Protein AF-A0A5B6X7N1-F1 (afdb_monomer)

Nearest PDB structures (foldseek):
  2v0r-assembly2_B  TM=8.508E-01  e=3.435E-03  Homo sapiens
  2v0s-assembly1_A  TM=8.506E-01  e=5.138E-03  Homo sapiens
  7n94-assembly2_B  TM=8.499E-01  e=6.466E-03  Homo sapiens
  7n8k-assembly2_B  TM=8.497E-01  e=9.131E-03  Homo sapiens
  2nxj-assembly1_A  TM=3.400E-01  e=3.826E+00  Thermus thermophilus HB8

pLDDT: mean 80.58, std 11.81, range [42.41, 96.44]

Solvent-accessible surface area (backbone atoms only — not comparable to full-atom values): 16931 Å² total; per-residue (Å²): 96,52,60,44,69,70,55,63,68,57,35,51,52,52,51,53,49,51,46,49,61,72,35,46,44,91,79,91,46,87,42,73,77,88,65,58,66,70,56,34,32,30,51,55,92,80,74,21,70,54,43,78,55,58,45,48,47,29,44,18,34,11,27,53,49,46,50,45,37,71,77,37,52,85,38,71,68,27,44,53,47,29,66,73,60,25,69,92,53,49,82,87,76,44,64,80,72,91,89,58,52,67,50,53,55,24,28,56,44,17,43,59,72,46,66,76,39,48,30,40,45,65,42,58,18,74,87,42,43,54,25,78,44,52,55,56,85,95,55,77,93,60,44,49,57,82,76,46,82,90,68,78,85,47,41,38,39,61,54,76,80,45,78,60,80,83,46,60,69,75,56,36,54,54,56,73,66,56,79,69,63,95,60,93,43,75,64,39,85,27,22,64,69,40,96,82,34,55,85,46,54,65,40,45,31,48,50,54,62,74,41,87,68,56,66,63,74,52,49,78,84,83,57,57,71,72,66,54,71,37,62,40,75,58,76,43,55,84,44,70,68,53,47,51,52,49,38,55,51,44,65,76,66,63,64,92,54,43,38,42,32,33,30,34,32,45,30,72,59,43,45,55,51,38,46,74,59,72,30,85,58,70,51,54,46,44,20,66,74,87,40,48,18,39,37,39,48

Sequence (297 aa):
MSCFLLPSSFCGEIERIMARFWWQKADRKKGIHWCQWQQMCQPKEVGGMGFRSLAKFNVALLAKQGWRILTNPNSLVAQTLKAKYFPNESFLNSRLGNNCSYTWKSIWAAKEVLSDDMCWKVGNGSAISALDDSWIPDFKNARLSSYVNNLCDFKVAELIDESISTFPTDVAVKILHILLAKEAHDDILAWSAGPSGEFTVRSAYKLLHDSETDPSAYALQTNYRNFYKKFWNVRGLGRSLTVKRLKNKLRAINPRILFLLETKLSSKKIELVRLKCGFENGIDIGGIGSRGGLSLG

Structure (mmCIF, N/CA/C/O backbone):
data_AF-A0A5B6X7N1-F1
#
_entry.id   AF-A0A5B6X7N1-F1
#
loop_
_atom_site.group_PDB
_atom_site.id
_atom_site.type_symbol
_atom_site.label_atom_id
_atom_site.label_alt_id
_atom_site.label_comp_id
_atom_site.label_asym_id
_atom_site.label_entity_id
_atom_site.label_seq_id
_atom_site.pdbx_PDB_ins_code
_atom_site.Cartn_x
_atom_site.Cartn_y
_atom_site.Cartn_z
_atom_site.occupancy
_atom_site.B_iso_or_equiv
_atom_site.auth_seq_id
_atom_site.auth_comp_id
_atom_site.auth_asym_id
_atom_site.auth_atom_id
_atom_site.pdbx_PDB_model_num
ATOM 1 N N . MET A 1 1 ? -2.620 -5.440 11.205 1.00 63.06 1 MET A N 1
ATOM 2 C CA . MET A 1 1 ? -2.222 -4.086 10.765 1.00 63.06 1 MET A CA 1
ATOM 3 C C . MET A 1 1 ? -1.521 -4.090 9.413 1.00 63.06 1 MET A C 1
ATOM 5 O O . MET A 1 1 ? -1.779 -3.188 8.643 1.00 63.06 1 MET A O 1
ATOM 9 N N . SER A 1 2 ? -0.636 -5.042 9.098 1.00 81.12 2 SER A N 1
ATOM 10 C CA . SER A 1 2 ? 0.152 -4.981 7.853 1.00 81.12 2 SER A CA 1
ATOM 11 C C . SER A 1 2 ? -0.466 -5.671 6.636 1.00 81.12 2 SER A C 1
ATOM 13 O O . SER A 1 2 ? -0.114 -5.314 5.524 1.00 81.12 2 SER A O 1
ATOM 15 N N . CYS A 1 3 ? -1.362 -6.644 6.827 1.00 83.75 3 CYS A N 1
ATOM 16 C CA . CYS A 1 3 ? -1.912 -7.456 5.726 1.00 83.75 3 CYS A CA 1
ATOM 17 C C . CYS A 1 3 ? -3.424 -7.271 5.525 1.00 83.75 3 CYS A C 1
ATOM 19 O O . CYS A 1 3 ? -4.008 -7.855 4.618 1.00 83.75 3 CYS A O 1
ATOM 21 N N . PHE A 1 4 ? -4.059 -6.493 6.404 1.00 89.25 4 PHE A N 1
ATOM 22 C CA . PHE A 1 4 ? -5.502 -6.296 6.444 1.00 89.25 4 PHE A CA 1
ATOM 23 C C . PHE A 1 4 ? -5.824 -4.816 6.547 1.00 89.25 4 PHE A C 1
ATOM 25 O O . PHE A 1 4 ? -5.288 -4.145 7.432 1.00 89.25 4 PHE A O 1
ATOM 32 N N . LEU A 1 5 ? -6.715 -4.346 5.680 1.00 89.25 5 LEU A N 1
ATOM 33 C CA . LEU A 1 5 ? -7.290 -3.015 5.748 1.00 89.25 5 LEU A CA 1
ATOM 34 C C . LEU A 1 5 ? -8.247 -2.983 6.933 1.00 89.25 5 LEU A C 1
ATOM 36 O O . LEU A 1 5 ? -9.122 -3.842 7.067 1.00 89.25 5 LEU A O 1
ATOM 40 N N . LEU A 1 6 ? -8.025 -2.042 7.838 1.00 87.00 6 LEU A N 1
ATOM 41 C CA . LEU A 1 6 ? -8.858 -1.836 9.005 1.00 87.00 6 LEU A CA 1
ATOM 42 C C . LEU A 1 6 ? -9.979 -0.854 8.663 1.00 87.00 6 LEU A C 1
ATOM 44 O O . LEU A 1 6 ? -9.745 0.117 7.946 1.00 87.00 6 LEU A O 1
ATOM 48 N N . PRO A 1 7 ? -11.194 -1.045 9.199 1.00 85.88 7 PRO A N 1
ATOM 49 C CA . PRO A 1 7 ? -12.253 -0.065 9.041 1.00 85.88 7 PRO A CA 1
ATOM 50 C C . PRO A 1 7 ? -11.846 1.245 9.685 1.00 85.88 7 PRO A C 1
ATOM 52 O O . PRO A 1 7 ? -11.382 1.259 10.830 1.00 85.88 7 PRO A O 1
ATOM 55 N N . SER A 1 8 ? -12.159 2.345 9.011 1.00 83.62 8 SER A N 1
ATOM 56 C CA . SER A 1 8 ? -12.004 3.692 9.558 1.00 83.62 8 SER A CA 1
ATOM 57 C C . SER A 1 8 ? -12.698 3.846 10.915 1.00 83.62 8 SER A C 1
ATOM 59 O O . SER A 1 8 ? -12.133 4.436 11.833 1.00 83.62 8 SER A O 1
ATOM 61 N N . SER A 1 9 ? -13.874 3.233 11.103 1.00 82.31 9 SER A N 1
ATOM 62 C CA . SER A 1 9 ? -14.587 3.249 12.385 1.00 82.31 9 SER A CA 1
ATOM 63 C C . SER A 1 9 ? -13.798 2.578 13.511 1.00 82.31 9 SER A C 1
ATOM 65 O O . SER A 1 9 ? -13.760 3.093 14.624 1.00 82.31 9 SER A O 1
ATOM 67 N N . PHE A 1 10 ? -13.141 1.450 13.227 1.00 84.38 10 PHE A N 1
ATOM 68 C CA . PHE A 1 10 ? -12.330 0.728 14.204 1.00 84.38 10 PHE A CA 1
ATOM 69 C C . PHE A 1 10 ? -11.045 1.495 14.533 1.00 84.38 10 PHE A C 1
ATOM 71 O O . PHE A 1 10 ? -10.704 1.646 15.705 1.00 84.38 10 PHE A O 1
ATOM 78 N N . CYS A 1 11 ? -10.375 2.052 13.519 1.00 87.12 11 CYS A N 1
ATOM 79 C CA . CYS A 1 11 ? -9.254 2.969 13.724 1.00 87.12 11 CYS A CA 1
ATOM 80 C C . CYS A 1 11 ? -9.669 4.147 14.615 1.00 87.12 11 CYS A C 1
ATOM 82 O O . CYS A 1 11 ? -9.011 4.404 15.618 1.00 87.12 11 CYS A O 1
ATOM 84 N N . GLY A 1 12 ? -10.809 4.781 14.331 1.00 86.31 12 GLY A N 1
ATOM 85 C CA . GLY A 1 12 ? -11.345 5.881 15.132 1.00 86.31 12 GLY A CA 1
ATOM 86 C C . GLY A 1 12 ? -11.711 5.479 16.566 1.00 86.31 12 GLY A C 1
ATOM 87 O O . GLY A 1 12 ? -11.539 6.264 17.497 1.00 86.31 12 GLY A O 1
ATOM 88 N N . GLU A 1 13 ? -12.186 4.252 16.794 1.00 86.50 13 GLU A N 1
ATOM 89 C CA . GLU A 1 13 ? -12.411 3.732 18.147 1.00 86.50 13 GLU A CA 1
ATOM 90 C C . GLU A 1 13 ? -11.108 3.591 18.939 1.00 86.50 13 GLU A C 1
ATOM 92 O O . GLU A 1 13 ? -11.060 4.015 20.099 1.00 86.50 13 GLU A O 1
ATOM 97 N N . ILE A 1 14 ? -10.053 3.050 18.320 1.00 87.00 14 ILE A N 1
ATOM 98 C CA . ILE A 1 14 ? -8.733 2.940 18.953 1.00 87.00 14 ILE A CA 1
ATOM 99 C C . ILE A 1 14 ? -8.147 4.333 19.197 1.00 87.00 14 ILE A C 1
ATOM 101 O O . ILE A 1 14 ? -7.716 4.618 20.313 1.00 87.00 14 ILE A O 1
ATOM 105 N N . GLU A 1 15 ? -8.192 5.228 18.212 1.00 89.62 15 GLU A N 1
ATOM 106 C CA . GLU A 1 15 ? -7.724 6.612 18.350 1.00 89.62 15 GLU A CA 1
ATOM 107 C C . GLU A 1 15 ? -8.459 7.343 19.484 1.00 89.62 15 GLU A C 1
ATOM 109 O O . GLU A 1 15 ? -7.840 8.053 20.270 1.00 89.62 15 GLU A O 1
ATOM 114 N N . ARG A 1 16 ? -9.764 7.101 19.679 1.00 86.44 16 ARG A N 1
ATOM 115 C CA . ARG A 1 16 ? -10.512 7.627 20.838 1.00 86.44 16 ARG A CA 1
ATOM 116 C C . ARG A 1 16 ? -10.054 7.041 22.170 1.00 86.44 16 ARG A C 1
ATOM 118 O O . ARG A 1 16 ? -10.207 7.700 23.198 1.00 86.44 16 ARG A O 1
ATOM 125 N N . ILE A 1 17 ? -9.598 5.789 22.213 1.00 87.38 17 ILE A N 1
ATOM 126 C CA . ILE A 1 17 ? -9.004 5.202 23.426 1.00 87.38 17 ILE A CA 1
ATOM 127 C C . ILE A 1 17 ? -7.651 5.864 23.696 1.00 87.38 17 ILE A C 1
ATOM 129 O O . ILE A 1 17 ? -7.420 6.298 24.822 1.00 87.38 17 ILE A O 1
ATOM 133 N N . MET A 1 18 ? -6.816 6.019 22.667 1.00 86.12 18 MET A N 1
ATOM 134 C CA . MET A 1 18 ? -5.520 6.697 22.759 1.00 86.12 18 MET A CA 1
ATOM 135 C C . MET A 1 18 ? -5.676 8.150 23.221 1.00 86.12 18 MET A C 1
ATOM 137 O O . MET A 1 18 ? -5.019 8.561 24.170 1.00 86.12 18 MET A O 1
ATOM 141 N N . ALA A 1 19 ? -6.618 8.895 22.638 1.00 86.31 19 ALA A N 1
ATOM 142 C CA . ALA A 1 19 ? -6.925 10.264 23.037 1.00 86.31 19 ALA A CA 1
ATOM 143 C C . ALA A 1 19 ? -7.399 10.341 24.492 1.00 86.31 19 ALA A C 1
ATOM 145 O O . ALA A 1 19 ? -6.970 11.214 25.238 1.00 86.31 19 ALA A O 1
ATOM 146 N N . ARG A 1 20 ? -8.277 9.423 24.920 1.00 85.12 20 ARG A N 1
ATOM 147 C CA . ARG A 1 20 ? -8.741 9.378 26.314 1.00 85.12 20 ARG A CA 1
ATOM 148 C C . ARG A 1 20 ? -7.607 9.086 27.281 1.00 85.12 20 ARG A C 1
ATOM 150 O O . ARG A 1 20 ? -7.575 9.714 28.327 1.00 85.12 20 ARG A O 1
ATOM 157 N N . PHE A 1 21 ? -6.723 8.150 26.939 1.00 84.81 21 PHE A N 1
ATOM 158 C CA . PHE A 1 21 ? -5.543 7.832 27.737 1.00 84.81 21 PHE A CA 1
ATOM 159 C C . PHE A 1 21 ? -4.611 9.041 27.842 1.00 84.81 21 PHE A C 1
ATOM 161 O O . PHE A 1 21 ? -4.228 9.416 28.944 1.00 84.81 21 PHE A O 1
ATOM 168 N N . TRP A 1 22 ? -4.321 9.690 26.711 1.00 84.06 22 TRP A N 1
ATOM 169 C CA . TRP A 1 22 ? -3.450 10.862 26.647 1.00 84.06 22 TRP A CA 1
ATOM 170 C C . TRP A 1 22 ? -3.958 12.023 27.506 1.00 84.06 22 TRP A C 1
ATOM 172 O O . TRP A 1 22 ? -3.194 12.644 28.236 1.00 84.06 22 TRP A O 1
ATOM 182 N N . TRP A 1 23 ? -5.263 12.291 27.452 1.00 82.19 23 TRP A N 1
ATOM 183 C CA . TRP A 1 23 ? -5.878 13.384 28.199 1.00 82.19 23 TRP A CA 1
ATOM 184 C C . TRP A 1 23 ? -6.367 12.979 29.591 1.00 82.19 23 TRP A C 1
ATOM 186 O O . TRP A 1 23 ? -7.016 13.779 30.256 1.00 82.19 23 TRP A O 1
ATOM 196 N N . GLN A 1 24 ? -6.107 11.758 30.063 1.00 82.19 24 GLN A N 1
ATOM 197 C CA . GLN A 1 24 ? -6.613 11.300 31.355 1.00 82.19 24 GLN A CA 1
ATOM 198 C C . GLN A 1 24 ? -5.902 12.015 32.518 1.00 82.19 24 GLN A C 1
ATOM 200 O O . GLN A 1 24 ? -4.679 12.078 32.559 1.00 82.19 24 GLN A O 1
ATOM 205 N N . LYS A 1 25 ? -6.654 12.500 33.518 1.00 74.56 25 LYS A N 1
ATOM 206 C CA . LYS A 1 25 ? -6.065 12.956 34.791 1.00 74.56 25 LYS A CA 1
ATOM 207 C C . LYS A 1 25 ? -5.817 11.769 35.727 1.00 74.56 25 LYS A C 1
ATOM 209 O O . LYS A 1 25 ? -6.555 10.777 35.685 1.00 74.56 25 LYS A O 1
ATOM 214 N N . ALA A 1 26 ? -4.820 11.885 36.608 1.00 63.34 26 ALA A N 1
ATOM 215 C CA . ALA A 1 26 ? -4.707 10.992 37.756 1.00 63.34 26 ALA A CA 1
ATOM 216 C C . ALA A 1 26 ? -6.033 11.042 38.542 1.00 63.34 26 ALA A C 1
ATOM 218 O O . ALA A 1 26 ? -6.585 12.122 38.747 1.00 63.34 26 ALA A O 1
ATOM 219 N N . ASP A 1 27 ? -6.554 9.870 38.913 1.00 61.69 27 ASP A N 1
ATOM 220 C CA . ASP A 1 27 ? -7.766 9.680 39.728 1.00 61.69 27 ASP A CA 1
ATOM 221 C C . ASP A 1 27 ? -9.151 9.689 39.033 1.00 61.69 27 ASP A C 1
ATOM 223 O O . ASP A 1 27 ? -10.058 10.426 39.407 1.00 61.69 27 ASP A O 1
ATOM 227 N N . ARG A 1 28 ? -9.352 8.826 38.020 1.00 59.94 28 ARG A N 1
ATOM 228 C CA . ARG A 1 28 ? -10.663 8.474 37.395 1.00 59.94 28 ARG A CA 1
ATOM 229 C C . ARG A 1 28 ? -11.532 9.640 36.877 1.00 59.94 28 ARG A C 1
ATOM 231 O O . ARG A 1 28 ? -12.618 9.392 36.350 1.00 59.94 28 ARG A O 1
ATOM 238 N N . LYS A 1 29 ? -11.069 10.884 36.958 1.00 69.75 29 LYS A N 1
ATOM 239 C CA . LYS A 1 29 ? -11.739 12.071 36.428 1.00 69.75 29 LYS A CA 1
ATOM 240 C C . LYS A 1 29 ? -11.560 12.121 34.912 1.00 69.75 29 LYS A C 1
ATOM 242 O O . LYS A 1 29 ? -10.482 11.834 34.389 1.00 69.75 29 LYS A O 1
ATOM 247 N N . LYS A 1 30 ? -12.627 12.495 34.196 1.00 68.75 30 LYS A N 1
ATOM 248 C CA . LYS A 1 30 ? -12.531 12.829 32.768 1.00 68.75 30 LYS A CA 1
ATOM 249 C C . LYS A 1 30 ? -11.590 14.024 32.642 1.00 68.75 30 LYS A C 1
ATOM 251 O O . LYS A 1 30 ? -11.852 15.065 33.239 1.00 68.75 30 LYS A O 1
ATOM 256 N N . GLY A 1 31 ? -10.490 13.863 31.917 1.00 74.50 31 GLY A N 1
ATOM 257 C CA . GLY A 1 31 ? -9.655 15.005 31.584 1.00 74.50 31 GLY A CA 1
ATOM 258 C C . GLY A 1 31 ? -10.200 15.764 30.380 1.00 74.50 31 GLY A C 1
ATOM 259 O O . GLY A 1 31 ? -11.045 15.265 29.632 1.00 74.50 31 GLY A O 1
ATOM 260 N N . ILE A 1 32 ? -9.761 17.012 30.260 1.00 79.56 32 ILE A N 1
ATOM 261 C CA . ILE A 1 32 ? -10.200 17.928 29.212 1.00 79.56 32 ILE A CA 1
ATOM 262 C C . ILE A 1 32 ? -9.413 17.595 27.946 1.00 79.56 32 ILE A C 1
ATOM 264 O O . ILE A 1 32 ? -8.185 17.538 27.970 1.00 79.56 32 ILE A O 1
ATOM 268 N N . HIS A 1 33 ? -10.128 17.376 26.845 1.00 78.50 33 HIS A N 1
ATOM 269 C CA . HIS A 1 33 ? -9.524 17.255 25.525 1.00 78.50 33 HIS A CA 1
ATOM 270 C C . HIS A 1 33 ? -9.218 18.661 25.003 1.00 78.50 33 HIS A C 1
ATOM 272 O O . HIS A 1 33 ? -10.093 19.312 24.442 1.00 78.50 33 HIS A O 1
ATOM 278 N N . TRP A 1 34 ? -7.987 19.129 25.207 1.00 75.56 34 TRP A N 1
ATOM 279 C CA . TRP A 1 34 ? -7.556 20.464 24.772 1.00 75.56 34 TRP A CA 1
ATOM 280 C C . TRP A 1 34 ? -7.396 20.586 23.258 1.00 75.56 34 TRP A C 1
ATOM 282 O O . TRP A 1 34 ? -7.452 21.682 22.714 1.00 75.56 34 TRP A O 1
ATOM 292 N N . CYS A 1 35 ? -7.189 19.460 22.577 1.00 78.69 35 CYS A N 1
ATOM 293 C CA . CYS A 1 35 ? -6.954 19.422 21.145 1.00 78.69 35 CYS A CA 1
ATOM 294 C C . CYS A 1 35 ? -7.578 18.164 20.531 1.00 78.69 35 CYS A C 1
ATOM 296 O O . CYS A 1 35 ? -7.661 17.105 21.169 1.00 78.69 35 CYS A O 1
ATOM 298 N N . GLN A 1 36 ? -8.034 18.280 19.283 1.00 81.19 36 GLN A N 1
ATOM 299 C CA . GLN A 1 36 ? -8.551 17.145 18.527 1.00 81.19 36 GLN A CA 1
ATOM 300 C C . GLN A 1 36 ? -7.419 16.165 18.195 1.00 81.19 36 GLN A C 1
ATOM 302 O O . GLN A 1 36 ? -6.297 16.566 17.898 1.00 81.19 36 GLN A O 1
ATOM 307 N N . TRP A 1 37 ? -7.717 14.862 18.181 1.00 84.56 37 TRP A N 1
ATOM 308 C CA . TRP A 1 37 ? -6.703 13.839 17.887 1.00 84.56 37 TRP A CA 1
ATOM 309 C C . TRP A 1 37 ? -6.056 14.024 16.506 1.00 84.56 37 TRP A C 1
ATOM 311 O O . TRP A 1 37 ? -4.850 13.846 16.370 1.00 84.56 37 TRP A O 1
ATOM 321 N N . GLN A 1 38 ? -6.833 14.452 15.504 1.00 84.56 38 GLN A N 1
ATOM 322 C CA . GLN A 1 38 ? -6.319 14.713 14.153 1.00 84.56 38 GLN A CA 1
ATOM 323 C C . GLN A 1 38 ? -5.306 15.863 14.121 1.00 84.56 38 GLN A C 1
ATOM 325 O O . GLN A 1 38 ? -4.308 15.772 13.417 1.00 84.56 38 GLN A O 1
ATOM 330 N N . GLN A 1 39 ? -5.506 16.898 14.940 1.00 81.38 39 GLN A N 1
ATOM 331 C CA . GLN A 1 39 ? -4.554 18.001 15.085 1.00 81.38 39 GLN A CA 1
ATOM 332 C C . GLN A 1 39 ? -3.257 17.532 15.759 1.00 81.38 39 GLN A C 1
ATOM 334 O O . GLN A 1 39 ? -2.163 17.922 15.373 1.00 81.38 39 GLN A O 1
ATOM 339 N N . MET A 1 40 ? -3.345 16.600 16.710 1.00 82.88 40 MET A N 1
ATOM 340 C CA . MET A 1 40 ? -2.150 15.991 17.305 1.00 82.88 40 MET A CA 1
ATOM 341 C C . MET A 1 40 ? -1.403 15.058 16.350 1.00 82.88 40 MET A C 1
ATOM 343 O O . MET A 1 40 ? -0.191 14.881 16.495 1.00 82.88 40 MET A O 1
ATOM 347 N N . CYS A 1 41 ? -2.112 14.483 15.376 1.00 85.00 41 CYS A N 1
ATOM 348 C CA . CYS A 1 41 ? -1.517 13.675 14.317 1.00 85.00 41 CYS A CA 1
ATOM 349 C C . CYS A 1 41 ? -0.811 14.502 13.236 1.00 85.00 41 CYS A C 1
ATOM 351 O O . CYS A 1 41 ? -0.165 13.925 12.362 1.00 85.00 41 CYS A O 1
ATOM 353 N N . GLN A 1 42 ? -0.918 15.832 13.284 1.00 81.06 42 GLN A N 1
ATOM 354 C CA . GLN A 1 42 ? -0.157 16.690 12.391 1.00 81.06 42 GLN A CA 1
ATOM 355 C C . GLN A 1 42 ? 1.353 16.581 12.682 1.00 81.06 42 GLN A C 1
ATOM 357 O O . GLN A 1 42 ? 1.751 16.311 13.829 1.00 81.06 42 GLN A O 1
ATOM 362 N N . PRO A 1 43 ? 2.206 16.780 11.662 1.00 76.88 43 PRO A N 1
ATOM 363 C CA . PRO A 1 43 ? 3.645 16.895 11.841 1.00 76.88 43 PRO A CA 1
ATOM 364 C C . PRO A 1 43 ? 4.002 17.988 12.856 1.00 76.88 43 PRO A C 1
ATOM 366 O O . PRO A 1 43 ? 3.268 18.963 13.038 1.00 76.88 43 PRO A O 1
ATOM 369 N N . LYS A 1 44 ? 5.142 17.831 13.532 1.00 76.62 44 LYS A N 1
ATOM 370 C CA . LYS A 1 44 ? 5.594 18.808 14.538 1.00 76.62 44 LYS A CA 1
ATOM 371 C C . LYS A 1 44 ? 5.928 20.157 13.902 1.00 76.62 44 LYS A C 1
ATOM 373 O O . LYS A 1 44 ? 5.750 21.195 14.524 1.00 76.62 44 LYS A O 1
ATOM 378 N N . GLU A 1 45 ? 6.358 20.119 12.648 1.00 74.56 45 GLU A N 1
ATOM 379 C CA . GLU A 1 45 ? 6.739 21.252 11.811 1.00 74.56 45 GLU A CA 1
ATOM 380 C C . GLU A 1 45 ? 5.564 22.206 11.545 1.00 74.56 45 GLU A C 1
ATOM 382 O O . GLU A 1 45 ? 5.776 23.393 11.329 1.00 74.56 45 GLU A O 1
ATOM 387 N N . VAL A 1 46 ? 4.327 21.702 11.611 1.00 75.12 46 VAL A N 1
ATOM 388 C CA . VAL A 1 46 ? 3.087 22.482 11.445 1.00 75.12 46 VAL A CA 1
ATOM 389 C C . VAL A 1 46 ? 2.307 22.616 12.762 1.00 75.12 46 VAL A C 1
ATOM 391 O O . VAL A 1 46 ? 1.109 22.887 12.760 1.00 75.12 46 VAL A O 1
ATOM 394 N N . GLY A 1 47 ? 2.973 22.409 13.904 1.00 66.25 47 GLY A N 1
ATOM 395 C CA . GLY A 1 47 ? 2.392 22.610 15.238 1.00 66.25 47 GLY A CA 1
ATOM 396 C C . GLY A 1 47 ? 1.633 21.412 15.824 1.00 66.25 47 GLY A C 1
ATOM 397 O O . GLY A 1 47 ? 0.985 21.549 16.862 1.00 66.25 47 GLY A O 1
ATOM 398 N N . GLY A 1 48 ? 1.713 20.232 15.201 1.00 78.94 48 GLY A N 1
ATOM 399 C CA . GLY A 1 48 ? 1.191 18.985 15.764 1.00 78.94 48 GLY A CA 1
ATOM 400 C C . GLY A 1 48 ? 2.146 18.305 16.753 1.00 78.94 48 GLY A C 1
ATOM 401 O O . GLY A 1 48 ? 3.207 18.822 17.100 1.00 78.94 48 GLY A O 1
ATOM 402 N N . MET A 1 49 ? 1.792 17.098 17.211 1.00 74.75 49 MET A N 1
ATOM 403 C CA . MET A 1 49 ? 2.642 16.301 18.117 1.00 74.75 49 MET A CA 1
ATOM 404 C C . MET A 1 49 ? 3.357 15.139 17.415 1.00 74.75 49 MET A C 1
ATOM 406 O O . MET A 1 49 ? 4.145 14.427 18.045 1.00 74.75 49 MET A O 1
ATOM 410 N N . GLY A 1 50 ? 3.111 14.935 16.117 1.00 77.94 50 GLY A N 1
ATOM 411 C CA . GLY A 1 50 ? 3.661 13.814 15.355 1.00 77.94 50 GLY A CA 1
ATOM 412 C C . GLY A 1 50 ? 3.029 12.463 15.699 1.00 77.94 50 GLY A C 1
ATOM 413 O O . GLY A 1 50 ? 3.647 11.417 15.477 1.00 77.94 50 GLY A O 1
ATOM 414 N N . PHE A 1 51 ? 1.814 12.457 16.260 1.00 87.06 51 PHE A N 1
ATOM 415 C CA . PHE A 1 51 ? 1.038 11.223 16.389 1.00 87.06 51 PHE A CA 1
ATOM 416 C C . PHE A 1 51 ? 0.619 10.711 15.011 1.00 87.06 51 PHE A C 1
ATOM 418 O O . PHE A 1 51 ? 0.687 11.424 14.014 1.00 87.06 51 PHE A O 1
ATOM 425 N N . ARG A 1 52 ? 0.227 9.439 14.930 1.00 87.81 52 ARG A N 1
ATOM 426 C CA . ARG A 1 52 ? -0.159 8.833 13.654 1.00 87.81 52 ARG A CA 1
ATOM 427 C C . ARG A 1 52 ? -1.643 8.529 13.630 1.00 87.81 52 ARG A C 1
ATOM 429 O O . ARG A 1 52 ? -2.155 7.899 14.555 1.00 87.81 52 ARG A O 1
ATOM 436 N N . SER A 1 53 ? -2.295 8.892 12.530 1.00 90.69 53 SER A N 1
ATOM 437 C CA . SER A 1 53 ? -3.593 8.329 12.181 1.00 90.69 53 SER A CA 1
ATOM 438 C C . SER A 1 53 ? -3.412 6.838 11.910 1.00 90.69 53 SER A C 1
ATOM 440 O O . SER A 1 53 ? -2.612 6.436 11.060 1.00 90.69 53 SER A O 1
ATOM 442 N N . LEU A 1 54 ? -4.158 6.000 12.625 1.00 91.06 54 LEU A N 1
ATOM 443 C CA . LEU A 1 54 ? -4.094 4.549 12.472 1.00 91.06 54 LEU A CA 1
ATOM 444 C C . LEU A 1 54 ? -4.603 4.107 11.106 1.00 91.06 54 LEU A C 1
ATOM 446 O O . LEU A 1 54 ? -4.093 3.127 10.570 1.00 91.06 54 LEU A O 1
ATOM 450 N N . ALA A 1 55 ? -5.575 4.826 10.544 1.00 90.19 55 ALA A N 1
ATOM 451 C CA . ALA A 1 55 ? -6.099 4.542 9.215 1.00 90.19 55 ALA A CA 1
ATOM 452 C C . ALA A 1 55 ? -5.028 4.796 8.141 1.00 90.19 55 ALA A C 1
ATOM 454 O O . ALA A 1 55 ? -4.667 3.873 7.412 1.00 90.19 55 ALA A O 1
ATOM 455 N N . LYS A 1 56 ? -4.425 5.996 8.120 1.00 90.75 56 LYS A N 1
ATOM 456 C CA . LYS A 1 56 ? -3.329 6.325 7.185 1.00 90.75 56 LYS A CA 1
ATOM 457 C C . LYS A 1 56 ? -2.120 5.403 7.384 1.00 90.75 56 LYS A C 1
ATOM 459 O O . LYS A 1 56 ? -1.534 4.908 6.426 1.00 90.75 56 LYS A O 1
ATOM 464 N N . PHE A 1 57 ? -1.777 5.088 8.634 1.00 92.62 57 PHE A N 1
ATOM 465 C CA . PHE A 1 57 ? -0.676 4.174 8.938 1.00 92.62 57 PHE A CA 1
ATOM 466 C C . PHE A 1 57 ? -0.942 2.738 8.469 1.00 92.62 57 PHE A C 1
ATOM 468 O O . PHE A 1 57 ? -0.031 2.070 7.982 1.00 92.62 57 PHE A O 1
ATOM 475 N N . ASN A 1 58 ? -2.183 2.260 8.574 1.00 93.81 58 ASN A N 1
ATOM 476 C CA . ASN A 1 58 ? -2.578 0.953 8.064 1.00 93.81 58 ASN A CA 1
ATOM 477 C C . ASN A 1 58 ? -2.456 0.874 6.536 1.00 93.81 58 ASN A C 1
ATOM 479 O O . ASN A 1 58 ? -1.882 -0.096 6.043 1.00 93.81 58 ASN A O 1
ATOM 483 N N . VAL A 1 59 ? -2.906 1.899 5.808 1.00 92.88 59 VAL A N 1
ATOM 484 C CA . VAL A 1 59 ? -2.747 1.972 4.347 1.00 92.88 59 VAL A CA 1
ATOM 485 C C . VAL A 1 59 ? -1.264 2.008 3.957 1.00 92.88 59 VAL A C 1
ATOM 487 O O . VAL A 1 59 ? -0.841 1.214 3.123 1.00 92.88 59 VAL A O 1
ATOM 490 N N . ALA A 1 60 ? -0.432 2.810 4.631 1.00 93.19 60 ALA A N 1
ATOM 491 C CA . ALA A 1 60 ? 1.015 2.842 4.375 1.00 93.19 60 ALA A CA 1
ATOM 492 C C . ALA A 1 60 ? 1.699 1.472 4.591 1.00 93.19 60 ALA A C 1
ATOM 494 O O . ALA A 1 60 ? 2.623 1.093 3.866 1.00 93.19 60 ALA A O 1
ATOM 495 N N . LEU A 1 61 ? 1.249 0.693 5.582 1.00 95.00 61 LEU A N 1
ATOM 496 C CA . LEU A 1 61 ? 1.748 -0.668 5.809 1.00 95.00 61 LEU A CA 1
ATOM 497 C C . LEU A 1 61 ? 1.309 -1.658 4.720 1.00 95.00 61 LEU A C 1
ATOM 499 O O . LEU A 1 61 ? 2.062 -2.588 4.421 1.00 95.00 61 LEU A O 1
ATOM 503 N N . LEU A 1 62 ? 0.115 -1.471 4.153 1.00 94.94 62 LEU A N 1
ATOM 504 C CA . LEU A 1 62 ? -0.405 -2.271 3.042 1.00 94.94 62 LEU A CA 1
ATOM 505 C C . LEU A 1 62 ? 0.318 -1.940 1.737 1.00 94.94 62 LEU A C 1
ATOM 507 O O . LEU A 1 62 ? 0.729 -2.862 1.035 1.00 94.94 62 LEU A O 1
ATOM 511 N N . ALA A 1 63 ? 0.585 -0.656 1.481 1.00 93.88 63 ALA A N 1
ATOM 512 C CA . ALA A 1 63 ? 1.430 -0.211 0.376 1.00 93.88 63 ALA A CA 1
ATOM 513 C C . ALA A 1 63 ? 2.817 -0.869 0.454 1.00 93.88 63 ALA A C 1
ATOM 515 O O . ALA A 1 63 ? 3.306 -1.394 -0.540 1.00 93.88 63 ALA A O 1
ATOM 516 N N . LYS A 1 64 ? 3.401 -1.014 1.656 1.00 94.69 64 LYS A N 1
ATOM 517 C CA . LYS A 1 64 ? 4.649 -1.786 1.829 1.00 94.69 64 LYS A CA 1
ATOM 518 C C . LYS A 1 64 ? 4.535 -3.237 1.350 1.00 94.69 64 LYS A C 1
ATOM 520 O O . LYS A 1 64 ? 5.516 -3.795 0.861 1.00 94.69 64 LYS A O 1
ATOM 525 N N . GLN A 1 65 ? 3.382 -3.884 1.532 1.00 95.25 65 GLN A N 1
ATOM 526 C CA . GLN A 1 65 ? 3.188 -5.246 1.027 1.00 95.25 65 GLN A CA 1
ATOM 527 C C . GLN A 1 65 ? 3.077 -5.258 -0.498 1.00 95.25 65 GLN A C 1
ATOM 529 O O . GLN A 1 65 ? 3.707 -6.104 -1.124 1.00 95.25 65 GLN A O 1
ATOM 534 N N . GLY A 1 66 ? 2.352 -4.305 -1.093 1.00 94.44 66 GLY A N 1
ATOM 535 C CA . GLY A 1 66 ? 2.304 -4.133 -2.549 1.00 94.44 66 GLY A CA 1
ATOM 536 C C . GLY A 1 66 ? 3.692 -3.882 -3.148 1.00 94.44 66 GLY A C 1
ATOM 537 O O . GLY A 1 66 ? 4.091 -4.565 -4.086 1.00 94.44 66 GLY A O 1
ATOM 538 N N . TRP A 1 67 ? 4.493 -3.019 -2.517 1.00 93.88 67 TRP A N 1
ATOM 539 C CA . TRP A 1 67 ? 5.886 -2.780 -2.895 1.00 93.88 67 TRP A CA 1
ATOM 540 C C . TRP A 1 67 ? 6.729 -4.058 -2.878 1.00 93.88 67 TRP A C 1
ATOM 542 O O . TRP A 1 67 ? 7.503 -4.314 -3.796 1.00 93.88 67 TRP A O 1
ATOM 552 N N . ARG A 1 68 ? 6.571 -4.907 -1.853 1.00 94.06 68 ARG A N 1
ATOM 553 C CA . ARG A 1 68 ? 7.272 -6.200 -1.777 1.00 94.06 68 ARG A CA 1
ATOM 554 C C . ARG A 1 68 ? 6.860 -7.166 -2.883 1.00 94.06 68 ARG A C 1
ATOM 556 O O . ARG A 1 68 ? 7.716 -7.905 -3.353 1.00 94.06 68 ARG A O 1
ATOM 563 N N . ILE A 1 69 ? 5.588 -7.164 -3.287 1.00 93.94 69 ILE A N 1
ATOM 564 C CA . ILE A 1 69 ? 5.102 -7.974 -4.415 1.00 93.94 69 ILE A CA 1
ATOM 565 C C . ILE A 1 69 ? 5.786 -7.537 -5.716 1.00 93.94 69 ILE A C 1
ATOM 567 O O . ILE A 1 69 ? 6.165 -8.393 -6.508 1.00 93.94 69 ILE A O 1
ATOM 571 N N . LEU A 1 70 ? 5.972 -6.228 -5.905 1.00 91.12 70 LEU A N 1
ATOM 572 C CA . LEU A 1 70 ? 6.623 -5.653 -7.085 1.00 91.12 70 LEU A CA 1
ATOM 573 C C . LEU A 1 70 ? 8.136 -5.908 -7.106 1.00 91.12 70 LEU A C 1
ATOM 575 O O . LEU A 1 70 ? 8.675 -6.332 -8.118 1.00 91.12 70 LEU A O 1
ATOM 579 N N . THR A 1 71 ? 8.813 -5.687 -5.979 1.00 91.12 71 THR A N 1
ATOM 580 C CA . THR A 1 71 ? 10.282 -5.768 -5.885 1.00 91.12 71 THR A CA 1
ATOM 581 C C . THR A 1 71 ? 10.828 -7.175 -5.670 1.00 91.12 71 THR A C 1
ATOM 583 O O . THR A 1 71 ? 11.987 -7.430 -5.970 1.00 91.12 71 THR A O 1
ATOM 586 N N . ASN A 1 72 ? 10.021 -8.104 -5.148 1.00 93.38 72 ASN A N 1
ATOM 587 C CA . ASN A 1 72 ? 10.438 -9.483 -4.878 1.00 93.38 72 ASN A CA 1
ATOM 588 C C . ASN A 1 72 ? 9.490 -10.481 -5.565 1.00 93.38 72 ASN A C 1
ATOM 590 O O . ASN A 1 72 ? 8.803 -11.254 -4.874 1.00 93.38 72 ASN A O 1
ATOM 594 N N . PRO A 1 73 ? 9.444 -10.497 -6.913 1.00 92.50 73 PRO A N 1
ATOM 595 C CA . PRO A 1 73 ? 8.502 -11.322 -7.671 1.00 92.50 73 PRO A CA 1
ATOM 596 C C . PRO A 1 73 ? 8.707 -12.827 -7.444 1.00 92.50 73 PRO A C 1
ATOM 598 O O . PRO A 1 73 ? 7.754 -13.595 -7.535 1.00 92.50 73 PRO A O 1
ATOM 601 N N . ASN A 1 74 ? 9.925 -13.241 -7.080 1.00 94.38 74 ASN A N 1
ATOM 602 C CA . ASN A 1 74 ? 10.279 -14.638 -6.809 1.00 94.38 74 ASN A CA 1
ATOM 603 C C . ASN A 1 74 ? 9.888 -15.118 -5.405 1.00 94.38 74 ASN A C 1
ATOM 605 O O . ASN A 1 74 ? 10.044 -16.293 -5.084 1.00 94.38 74 ASN A O 1
ATOM 609 N N . SER A 1 75 ? 9.382 -14.232 -4.543 1.00 96.44 75 SER A N 1
ATOM 610 C CA . SER A 1 75 ? 8.882 -14.655 -3.237 1.00 96.44 75 SER A CA 1
ATOM 611 C C . SER A 1 75 ? 7.620 -15.508 -3.393 1.00 96.44 75 SER A C 1
ATOM 613 O O . SER A 1 75 ? 6.757 -15.214 -4.221 1.00 96.44 75 SER A O 1
ATOM 615 N N . LEU A 1 76 ? 7.457 -16.524 -2.538 1.00 95.81 76 LEU A N 1
ATOM 616 C CA . LEU A 1 76 ? 6.284 -17.408 -2.571 1.00 95.81 76 LEU A CA 1
ATOM 617 C C . LEU A 1 76 ? 4.964 -16.623 -2.507 1.00 95.81 76 LEU A C 1
ATOM 619 O O . LEU A 1 76 ? 3.992 -16.961 -3.180 1.00 95.81 76 LEU A O 1
ATOM 623 N N . VAL A 1 77 ? 4.933 -15.544 -1.719 1.00 93.56 77 VAL A N 1
ATOM 624 C CA . VAL A 1 77 ? 3.763 -14.665 -1.596 1.00 93.56 77 VAL A CA 1
ATOM 625 C C . VAL A 1 77 ? 3.467 -13.956 -2.919 1.00 93.56 77 VAL A C 1
ATOM 627 O O . VAL A 1 77 ? 2.314 -13.959 -3.346 1.00 93.56 77 VAL A O 1
ATOM 630 N N . ALA A 1 78 ? 4.478 -13.383 -3.581 1.00 95.00 78 ALA A N 1
ATOM 631 C CA . ALA A 1 78 ? 4.297 -12.708 -4.864 1.00 95.00 78 ALA A CA 1
ATOM 632 C C . ALA A 1 78 ? 3.843 -13.688 -5.955 1.00 95.00 78 ALA A C 1
ATOM 634 O O . ALA A 1 78 ? 2.852 -13.418 -6.630 1.00 95.00 78 ALA A O 1
ATOM 635 N N . GLN A 1 79 ? 4.479 -14.859 -6.058 1.00 96.25 79 GLN A N 1
ATOM 636 C CA . GLN A 1 79 ? 4.112 -15.898 -7.026 1.00 96.25 79 GLN A CA 1
ATOM 637 C C . GLN A 1 79 ? 2.684 -16.415 -6.810 1.00 96.25 79 GLN A C 1
ATOM 639 O O . GLN A 1 79 ? 1.904 -16.506 -7.757 1.00 96.25 79 GLN A O 1
ATOM 644 N N . THR A 1 80 ? 2.303 -16.684 -5.556 1.00 95.31 80 THR A N 1
ATOM 645 C CA . THR A 1 80 ? 0.955 -17.169 -5.215 1.00 95.31 80 THR A CA 1
ATOM 646 C C . THR A 1 80 ? -0.115 -16.121 -5.528 1.00 95.31 80 THR A C 1
ATOM 648 O O . THR A 1 80 ? -1.174 -16.450 -6.065 1.00 95.31 80 THR A O 1
ATOM 651 N N . LEU A 1 81 ? 0.138 -14.850 -5.195 1.00 94.06 81 LEU A N 1
ATOM 652 C CA . LEU A 1 81 ? -0.799 -13.765 -5.488 1.00 94.06 81 LEU A CA 1
ATOM 653 C C . LEU A 1 81 ? -0.898 -13.498 -6.992 1.00 94.06 81 LEU A C 1
ATOM 655 O O . LEU A 1 81 ? -2.013 -13.320 -7.477 1.00 94.06 81 LEU A O 1
ATOM 659 N N . LYS A 1 82 ? 0.223 -13.544 -7.722 1.00 94.88 82 LYS A N 1
ATOM 660 C CA . LYS A 1 82 ? 0.253 -13.407 -9.182 1.00 94.88 82 LYS A CA 1
ATOM 661 C C . LYS A 1 82 ? -0.574 -14.500 -9.844 1.00 94.88 82 LYS A C 1
ATOM 663 O O . LYS A 1 82 ? -1.548 -14.188 -10.518 1.00 94.88 82 LYS A O 1
ATOM 668 N N . ALA A 1 83 ? -0.268 -15.766 -9.561 1.00 94.56 83 ALA A N 1
ATOM 669 C CA . ALA A 1 83 ? -0.973 -16.909 -10.140 1.00 94.56 83 ALA A CA 1
ATOM 670 C C . ALA A 1 83 ? -2.489 -16.863 -9.891 1.00 94.56 83 ALA A C 1
ATOM 672 O O . ALA A 1 83 ? -3.273 -17.257 -10.750 1.00 94.56 83 ALA A O 1
ATOM 673 N N . LYS A 1 84 ? -2.913 -16.367 -8.721 1.00 93.75 84 LYS A N 1
ATOM 674 C CA . LYS A 1 84 ? -4.328 -16.332 -8.343 1.00 93.75 84 LYS A CA 1
ATOM 675 C C . LYS A 1 84 ? -5.089 -15.100 -8.836 1.00 93.75 84 LYS A C 1
ATOM 677 O O . LYS A 1 84 ? -6.270 -15.226 -9.152 1.00 93.75 84 LYS A O 1
ATOM 682 N N . TYR A 1 85 ? -4.478 -13.916 -8.807 1.00 93.56 85 TYR A N 1
ATOM 683 C CA . TYR A 1 85 ? -5.204 -12.648 -8.958 1.00 93.56 85 TYR A CA 1
ATOM 684 C C . TYR A 1 85 ? -4.789 -11.818 -10.170 1.00 93.56 85 TYR A C 1
ATOM 686 O O . TYR A 1 85 ? -5.600 -11.032 -10.647 1.00 93.56 85 TYR A O 1
ATOM 694 N N . PHE A 1 86 ? -3.565 -11.976 -10.669 1.00 93.56 86 PHE A N 1
ATOM 695 C CA . PHE A 1 86 ? -3.052 -11.222 -11.817 1.00 93.56 86 PHE A CA 1
ATOM 696 C C . PHE A 1 86 ? -2.065 -12.076 -12.635 1.00 93.56 86 PHE A C 1
ATOM 698 O O . PHE A 1 86 ? -0.894 -11.727 -12.754 1.00 93.56 86 PHE A O 1
ATOM 705 N N . PRO A 1 87 ? -2.499 -13.228 -13.188 1.00 92.31 87 PRO A N 1
ATOM 706 C CA . PRO A 1 87 ? -1.581 -14.183 -13.816 1.00 92.31 87 PRO A CA 1
ATOM 707 C C . PRO A 1 87 ? -0.881 -13.603 -15.051 1.00 92.31 87 PRO A C 1
ATOM 709 O O . PRO A 1 87 ? 0.311 -13.837 -15.244 1.00 92.31 87 PRO A O 1
ATOM 712 N N . ASN A 1 88 ? -1.611 -12.799 -15.829 1.00 90.31 88 ASN A N 1
ATOM 713 C CA . ASN A 1 88 ? -1.177 -12.259 -17.120 1.00 90.31 88 ASN A CA 1
ATOM 714 C C . ASN A 1 88 ? -0.885 -10.749 -17.075 1.00 90.31 88 ASN A C 1
ATOM 716 O O . ASN A 1 88 ? -0.658 -10.139 -18.112 1.00 90.31 88 ASN A O 1
ATOM 720 N N . GLU A 1 89 ? -0.933 -10.133 -15.895 1.00 88.50 89 GLU A N 1
ATOM 721 C CA . GLU A 1 89 ? -0.816 -8.681 -15.726 1.00 88.50 89 GLU A CA 1
ATOM 722 C C . GLU A 1 89 ? 0.204 -8.337 -14.631 1.00 88.50 89 GLU A C 1
ATOM 724 O O . GLU A 1 89 ? 0.711 -9.208 -13.916 1.00 88.50 89 GLU A O 1
ATOM 729 N N . SER A 1 90 ? 0.513 -7.047 -14.484 1.00 87.75 90 SER A N 1
ATOM 730 C CA . SER A 1 90 ? 1.276 -6.528 -13.349 1.00 87.75 90 SER A CA 1
ATOM 731 C C . SER A 1 90 ? 0.360 -6.268 -12.148 1.00 87.75 90 SER A C 1
ATOM 733 O O . SER A 1 90 ? -0.849 -6.068 -12.285 1.00 87.75 90 SER A O 1
ATOM 735 N N . PHE A 1 91 ? 0.932 -6.216 -10.943 1.00 90.62 91 PHE A N 1
ATOM 736 C CA . PHE A 1 91 ? 0.168 -5.862 -9.743 1.00 90.62 91 PHE A CA 1
ATOM 737 C C . PHE A 1 91 ? -0.502 -4.479 -9.871 1.00 90.62 91 PHE A C 1
ATOM 739 O O . PHE A 1 91 ? -1.657 -4.334 -9.472 1.00 90.62 91 PHE A O 1
ATOM 746 N N . LEU A 1 92 ? 0.171 -3.493 -10.479 1.00 87.56 92 LEU A N 1
ATOM 747 C CA . LEU A 1 92 ? -0.364 -2.138 -10.676 1.00 87.56 92 LEU A CA 1
ATOM 748 C C . LEU A 1 92 ? -1.554 -2.110 -11.650 1.00 87.56 92 LEU A C 1
ATOM 750 O O . LEU A 1 92 ? -2.536 -1.408 -11.402 1.00 87.56 92 LEU A O 1
ATOM 754 N N . ASN A 1 93 ? -1.539 -2.954 -12.682 1.00 86.81 93 ASN A N 1
ATOM 755 C CA . ASN A 1 93 ? -2.629 -3.039 -13.661 1.00 86.81 93 ASN A CA 1
ATOM 756 C C . ASN A 1 93 ? -3.758 -3.988 -13.230 1.00 86.81 93 ASN A C 1
ATOM 758 O O . ASN A 1 93 ? -4.858 -3.930 -13.776 1.00 86.81 93 ASN A O 1
ATOM 762 N N . SER A 1 94 ? -3.528 -4.786 -12.184 1.00 90.62 94 SER A N 1
ATOM 763 C CA . SER A 1 94 ? -4.495 -5.770 -11.706 1.00 90.62 94 SER A CA 1
ATOM 764 C C . SER A 1 94 ? -5.845 -5.161 -11.310 1.00 90.62 94 SER A C 1
ATOM 766 O O . SER A 1 94 ? -5.938 -4.092 -10.683 1.00 90.62 94 SER A O 1
ATOM 768 N N . ARG A 1 95 ? -6.912 -5.908 -11.603 1.00 88.62 95 ARG A N 1
ATOM 769 C CA . ARG A 1 95 ? -8.283 -5.632 -11.154 1.00 88.62 95 ARG A CA 1
ATOM 770 C C . ARG A 1 95 ? -8.583 -6.378 -9.854 1.00 88.62 95 ARG A C 1
ATOM 772 O O . ARG A 1 95 ? -8.056 -7.457 -9.601 1.00 88.62 95 ARG A O 1
ATOM 779 N N . LEU A 1 96 ? -9.481 -5.835 -9.032 1.00 87.50 96 LEU A N 1
ATOM 780 C CA . LEU A 1 96 ? -9.819 -6.452 -7.747 1.00 87.50 96 LEU A CA 1
ATOM 781 C C . LEU A 1 96 ? -10.472 -7.841 -7.899 1.00 87.50 96 LEU A C 1
ATOM 783 O O . LEU A 1 96 ? -10.165 -8.753 -7.129 1.00 87.50 96 LEU A O 1
ATOM 787 N N . GLY A 1 97 ? -11.369 -7.993 -8.878 1.00 83.31 97 GLY A N 1
ATOM 788 C CA . GLY A 1 97 ? -12.150 -9.211 -9.111 1.00 83.31 97 GLY A CA 1
ATOM 789 C C . GLY A 1 97 ? -13.251 -9.466 -8.066 1.00 83.31 97 GLY A C 1
ATOM 790 O O . GLY A 1 97 ? -13.268 -8.885 -6.981 1.00 83.31 97 GLY A O 1
ATOM 791 N N . ASN A 1 98 ? -14.186 -10.368 -8.385 1.00 75.88 98 ASN A N 1
ATOM 792 C CA . ASN A 1 98 ? -15.375 -10.615 -7.552 1.00 75.88 98 ASN A CA 1
ATOM 793 C C . ASN A 1 98 ? -15.106 -11.549 -6.351 1.00 75.88 98 ASN A C 1
ATOM 795 O O . ASN A 1 98 ? -15.612 -11.312 -5.253 1.00 75.88 98 ASN A O 1
ATOM 799 N N . ASN A 1 99 ? -14.262 -12.575 -6.525 1.00 78.62 99 ASN A N 1
ATOM 800 C CA . ASN A 1 99 ? -14.022 -13.646 -5.541 1.00 78.62 99 ASN A CA 1
ATOM 801 C C . ASN A 1 99 ? -12.622 -13.593 -4.916 1.00 78.62 99 ASN A C 1
ATOM 803 O O . ASN A 1 99 ? -11.904 -14.593 -4.855 1.00 78.62 99 ASN A O 1
ATOM 807 N N . CYS A 1 100 ? -12.212 -12.420 -4.444 1.00 84.69 100 CYS A N 1
ATOM 808 C CA . CYS A 1 100 ? -10.885 -12.256 -3.871 1.00 84.69 100 CYS A CA 1
ATOM 809 C C . CYS A 1 100 ? -10.837 -12.302 -2.340 1.00 84.69 100 CYS A C 1
ATOM 811 O O . CYS A 1 100 ? -11.781 -11.920 -1.637 1.00 84.69 100 CYS A O 1
ATOM 813 N N . SER A 1 101 ? -9.711 -12.804 -1.820 1.00 89.00 101 SER A N 1
ATOM 814 C CA . SER A 1 101 ? -9.481 -12.909 -0.380 1.00 89.00 101 SER A CA 1
ATOM 815 C C . SER A 1 101 ? -9.402 -11.532 0.268 1.00 89.00 101 SER A C 1
ATOM 817 O O . SER A 1 101 ? -9.043 -10.537 -0.361 1.00 89.00 101 SER A O 1
ATOM 819 N N . TYR A 1 102 ? -9.697 -11.478 1.565 1.00 86.06 102 TYR A N 1
ATOM 820 C CA . TYR A 1 102 ? -9.625 -10.230 2.319 1.00 86.06 102 TYR A CA 1
ATOM 821 C C . TYR A 1 102 ? -8.213 -9.625 2.307 1.00 86.06 102 TYR A C 1
ATOM 823 O O . TYR A 1 102 ? -8.060 -8.412 2.186 1.00 86.06 102 TYR A O 1
ATOM 831 N N . THR A 1 103 ? -7.184 -10.473 2.360 1.00 90.00 103 THR A N 1
ATOM 832 C CA . THR A 1 103 ? -5.782 -10.063 2.223 1.00 90.00 103 THR A CA 1
ATOM 833 C C . THR A 1 103 ? -5.524 -9.388 0.879 1.00 90.00 103 THR A C 1
ATOM 835 O O . THR A 1 103 ? -4.957 -8.302 0.854 1.00 90.00 103 THR A O 1
ATOM 838 N N . TRP A 1 104 ? -5.985 -9.982 -0.230 1.00 91.75 104 TRP A N 1
ATOM 839 C CA . TRP A 1 104 ? -5.827 -9.380 -1.557 1.00 91.75 104 TRP A CA 1
ATOM 840 C C . TRP A 1 104 ? -6.548 -8.045 -1.650 1.00 91.75 104 TRP A C 1
ATOM 842 O O . TRP A 1 104 ? -5.919 -7.055 -1.994 1.00 91.75 104 TRP A O 1
ATOM 852 N N . LYS A 1 105 ? -7.823 -7.990 -1.242 1.00 90.69 105 LYS A N 1
ATOM 853 C CA . LYS A 1 105 ? -8.596 -6.738 -1.199 1.00 90.69 105 LYS A CA 1
ATOM 854 C C . LYS A 1 105 ? -7.872 -5.645 -0.423 1.00 90.69 105 LYS A C 1
ATOM 856 O O . LYS A 1 105 ? -7.863 -4.499 -0.843 1.00 90.69 105 LYS A O 1
ATOM 861 N N . SER A 1 106 ? -7.264 -6.013 0.701 1.00 91.31 106 SER A N 1
ATOM 862 C CA . SER A 1 106 ? -6.548 -5.078 1.566 1.00 91.31 106 SER A CA 1
ATOM 863 C C . SER A 1 106 ? -5.279 -4.534 0.916 1.00 91.31 106 SER A C 1
ATOM 865 O O . SER A 1 106 ? -5.038 -3.337 0.972 1.00 91.31 106 SER A O 1
ATOM 867 N N . ILE A 1 107 ? -4.466 -5.401 0.310 1.00 92.88 107 ILE A N 1
ATOM 868 C CA . ILE A 1 107 ? -3.231 -4.985 -0.367 1.00 92.88 107 ILE A CA 1
ATOM 869 C C . ILE A 1 107 ? -3.568 -4.183 -1.629 1.00 92.88 107 ILE A C 1
ATOM 871 O O . ILE A 1 107 ? -2.980 -3.132 -1.861 1.00 92.88 107 ILE A O 1
ATOM 875 N N . TRP A 1 108 ? -4.556 -4.642 -2.400 1.00 92.69 108 TRP A N 1
ATOM 876 C CA . TRP A 1 108 ? -5.031 -3.983 -3.614 1.00 92.69 108 TRP A CA 1
ATOM 877 C C . TRP A 1 108 ? -5.604 -2.590 -3.333 1.00 92.69 108 TRP A C 1
ATOM 879 O O . TRP A 1 108 ? -5.358 -1.671 -4.101 1.00 92.69 108 TRP A O 1
ATOM 889 N N . ALA A 1 109 ? -6.293 -2.392 -2.205 1.00 89.50 109 ALA A N 1
ATOM 890 C CA . ALA A 1 109 ? -6.789 -1.072 -1.808 1.00 89.50 109 ALA A CA 1
ATOM 891 C C . ALA A 1 109 ? -5.669 -0.033 -1.606 1.00 89.50 109 ALA A C 1
ATOM 893 O O . ALA A 1 109 ? -5.929 1.152 -1.719 1.00 89.50 109 ALA A O 1
ATOM 894 N N . ALA A 1 110 ? -4.430 -0.452 -1.328 1.00 90.00 110 ALA A N 1
ATOM 895 C CA . ALA A 1 110 ? -3.282 0.449 -1.191 1.00 90.00 110 ALA A CA 1
ATOM 896 C C . ALA A 1 110 ? -2.448 0.575 -2.483 1.00 90.00 110 ALA A C 1
ATOM 898 O O . ALA A 1 110 ? -1.336 1.099 -2.447 1.00 90.00 110 ALA A O 1
ATOM 899 N N . LYS A 1 111 ? -2.956 0.068 -3.616 1.00 89.31 111 LYS A N 1
ATOM 900 C CA . LYS A 1 111 ? -2.287 0.102 -4.925 1.00 89.31 111 LYS A CA 1
ATOM 901 C C . LYS A 1 111 ? -2.130 1.524 -5.470 1.00 89.31 111 LYS A C 1
ATOM 903 O O . LYS A 1 111 ? -1.107 1.823 -6.074 1.00 89.31 111 LYS A O 1
ATOM 908 N N . GLU A 1 112 ? -3.110 2.394 -5.238 1.00 84.31 112 GLU A N 1
ATOM 909 C CA . GLU A 1 112 ? -3.073 3.792 -5.702 1.00 84.31 112 GLU A CA 1
ATOM 910 C C . GLU A 1 112 ? -1.942 4.572 -5.030 1.00 84.31 112 GLU A C 1
ATOM 912 O O . GLU A 1 112 ? -1.135 5.173 -5.723 1.00 84.31 112 GLU A O 1
ATOM 917 N N . VAL A 1 113 ? -1.752 4.391 -3.717 1.00 87.88 113 VAL A N 1
ATOM 918 C CA . VAL A 1 113 ? -0.623 4.981 -2.967 1.00 87.88 113 VAL A CA 1
ATOM 919 C C . VAL A 1 113 ? 0.733 4.634 -3.579 1.00 87.88 113 VAL A C 1
ATOM 921 O O . VAL A 1 113 ? 1.680 5.402 -3.469 1.00 87.88 113 VAL A O 1
ATOM 924 N N . LEU A 1 114 ? 0.852 3.450 -4.181 1.00 87.50 114 LEU A N 1
ATOM 925 C CA . LEU A 1 114 ? 2.062 3.060 -4.896 1.00 87.50 114 LEU A CA 1
ATOM 926 C C . LEU A 1 114 ? 2.133 3.715 -6.275 1.00 87.50 114 LEU A C 1
ATOM 928 O O . LEU A 1 114 ? 3.200 4.138 -6.685 1.00 87.50 114 LEU A O 1
ATOM 932 N N . SER A 1 115 ? 1.012 3.821 -6.977 1.00 82.06 115 SER A N 1
ATOM 933 C CA . SER A 1 115 ? 0.972 4.371 -8.335 1.00 82.06 115 SER A CA 1
ATOM 934 C C . SER A 1 115 ? 1.345 5.858 -8.377 1.00 82.06 115 SER A C 1
ATOM 936 O O . SER A 1 115 ? 1.946 6.288 -9.355 1.00 82.06 115 SER A O 1
ATOM 938 N N . ASP A 1 116 ? 1.050 6.609 -7.313 1.00 77.06 116 ASP A N 1
ATOM 939 C CA . ASP A 1 116 ? 1.283 8.060 -7.246 1.00 77.06 116 ASP A CA 1
ATOM 940 C C . ASP A 1 116 ? 2.773 8.453 -7.157 1.00 77.06 116 ASP A C 1
ATOM 942 O O . ASP A 1 116 ? 3.167 9.513 -7.639 1.00 77.06 116 ASP A O 1
ATOM 946 N N . ASP A 1 117 ? 3.621 7.611 -6.554 1.00 81.00 117 ASP A N 1
ATOM 947 C CA . ASP A 1 117 ? 5.007 7.972 -6.200 1.00 81.00 117 ASP A CA 1
ATOM 948 C C . ASP A 1 117 ? 6.034 6.881 -6.548 1.00 81.00 117 ASP A C 1
ATOM 950 O O . ASP A 1 117 ? 7.095 6.752 -5.926 1.00 81.00 117 ASP A O 1
ATOM 954 N N . MET A 1 118 ? 5.735 6.094 -7.579 1.00 84.69 118 MET A N 1
ATOM 955 C CA . MET A 1 118 ? 6.674 5.152 -8.185 1.00 84.69 118 MET A CA 1
ATOM 956 C C . MET A 1 118 ? 7.315 5.732 -9.441 1.00 84.69 118 MET A C 1
ATOM 958 O O . MET A 1 118 ? 6.651 6.354 -10.265 1.00 84.69 118 MET A O 1
ATOM 962 N N . CYS A 1 119 ? 8.617 5.500 -9.589 1.00 86.00 119 CYS A N 1
ATOM 963 C CA . CYS A 1 119 ? 9.378 5.870 -10.774 1.00 86.00 119 CYS A CA 1
ATOM 964 C C . CYS A 1 119 ? 10.360 4.754 -11.128 1.00 86.00 119 CYS A C 1
ATOM 966 O O . CYS A 1 119 ? 10.925 4.109 -10.247 1.00 86.00 119 CYS A O 1
ATOM 968 N N . TRP A 1 120 ? 10.568 4.508 -12.411 1.00 86.56 120 TRP A N 1
ATOM 969 C CA . TRP A 1 120 ? 11.585 3.592 -12.893 1.00 86.56 120 TRP A CA 1
ATOM 970 C C . TRP A 1 120 ? 12.948 4.268 -12.943 1.00 86.56 120 TRP A C 1
ATOM 972 O O . TRP A 1 120 ? 13.114 5.349 -13.502 1.00 86.56 120 TRP A O 1
ATOM 982 N N . LYS A 1 121 ? 13.951 3.581 -12.405 1.00 86.44 121 LYS A N 1
ATOM 983 C CA . LYS A 1 121 ? 15.351 3.860 -12.683 1.00 86.44 121 LYS A CA 1
ATOM 984 C C . LYS A 1 121 ? 15.743 3.085 -13.938 1.00 86.44 121 LYS A C 1
ATOM 986 O O . LYS A 1 121 ? 15.781 1.853 -13.912 1.00 86.44 121 LYS A O 1
ATOM 991 N N . VAL A 1 122 ? 16.026 3.827 -15.006 1.00 86.56 122 VAL A N 1
ATOM 992 C CA . VAL A 1 122 ? 16.405 3.275 -16.311 1.00 86.56 122 VAL A CA 1
ATOM 993 C C . VAL A 1 122 ? 17.723 2.512 -16.191 1.00 86.56 122 VAL A C 1
ATOM 995 O O . VAL A 1 122 ? 18.724 3.060 -15.726 1.00 86.56 122 VAL A O 1
ATOM 998 N N . GLY A 1 123 ? 17.695 1.238 -16.571 1.00 85.81 123 GLY A N 1
ATOM 999 C CA . GLY A 1 123 ? 18.867 0.407 -16.808 1.00 85.81 123 GLY A CA 1
ATOM 1000 C C . GLY A 1 123 ? 19.033 0.192 -18.304 1.00 85.81 123 GLY A C 1
ATOM 1001 O O . GLY A 1 123 ? 19.563 1.054 -18.998 1.00 85.81 123 GLY A O 1
ATOM 1002 N N . ASN A 1 124 ? 18.538 -0.943 -18.799 1.00 84.75 124 ASN A N 1
ATOM 1003 C CA . ASN A 1 124 ? 18.493 -1.240 -20.232 1.00 84.75 124 ASN A CA 1
ATOM 1004 C C . ASN A 1 124 ? 17.261 -0.650 -20.947 1.00 84.75 124 ASN A C 1
ATOM 1006 O O . ASN A 1 124 ? 17.218 -0.659 -22.172 1.00 84.75 124 ASN A O 1
ATOM 1010 N N . GLY A 1 125 ? 16.257 -0.164 -20.206 1.00 83.81 125 GLY A N 1
ATOM 1011 C CA . GLY A 1 125 ? 15.058 0.483 -20.738 1.00 83.81 125 GLY A CA 1
ATOM 1012 C C . GLY A 1 125 ? 14.061 -0.453 -21.429 1.00 83.81 125 GLY A C 1
ATOM 1013 O O . GLY A 1 125 ? 13.074 0.023 -21.989 1.00 83.81 125 GLY A O 1
ATOM 1014 N N . SER A 1 126 ? 14.293 -1.767 -21.425 1.00 85.44 126 SER A N 1
ATOM 1015 C CA . SER A 1 126 ? 13.483 -2.746 -22.166 1.00 85.44 126 SER A CA 1
ATOM 1016 C C . SER A 1 126 ? 12.150 -3.065 -21.483 1.00 85.44 126 SER A C 1
ATOM 1018 O O . SER A 1 126 ? 11.167 -3.412 -22.146 1.00 85.44 126 SER A O 1
ATOM 1020 N N . ALA A 1 127 ? 12.083 -2.931 -20.155 1.00 82.44 127 ALA A N 1
ATOM 1021 C CA . ALA A 1 127 ? 10.864 -3.181 -19.397 1.00 82.44 127 ALA A CA 1
ATOM 1022 C C . ALA A 1 127 ? 9.951 -1.947 -19.359 1.00 82.44 127 ALA A C 1
ATOM 1024 O O . ALA A 1 127 ? 8.733 -2.100 -19.248 1.00 82.44 127 ALA A O 1
ATOM 1025 N N . ILE A 1 128 ? 10.518 -0.751 -19.522 1.00 85.50 128 ILE A N 1
ATOM 1026 C CA . ILE A 1 128 ? 9.853 0.533 -19.280 1.00 85.50 128 ILE A CA 1
ATOM 1027 C C . ILE A 1 128 ? 9.150 1.027 -20.546 1.00 85.50 128 ILE A C 1
ATOM 1029 O O . ILE A 1 128 ? 9.772 1.177 -21.598 1.00 85.50 128 ILE A O 1
ATOM 1033 N N . SER A 1 129 ? 7.850 1.291 -20.438 1.00 84.62 129 SER A N 1
ATOM 1034 C CA . SER A 1 129 ? 7.103 2.050 -21.443 1.00 84.62 129 SER A CA 1
ATOM 1035 C C . SER A 1 129 ? 7.534 3.519 -21.417 1.00 84.62 129 SER A C 1
ATOM 1037 O O . SER A 1 129 ? 7.477 4.169 -20.374 1.00 84.62 129 SER A O 1
ATOM 1039 N N . ALA A 1 130 ? 7.963 4.062 -22.555 1.00 81.00 130 ALA A N 1
ATOM 1040 C CA . ALA A 1 130 ? 8.393 5.452 -22.618 1.00 81.00 130 ALA A CA 1
ATOM 1041 C C . ALA A 1 130 ? 7.235 6.429 -22.376 1.00 81.00 130 ALA A C 1
ATOM 1043 O O . ALA A 1 130 ? 7.474 7.516 -21.846 1.00 81.00 130 ALA A O 1
ATOM 1044 N N . LEU A 1 131 ? 6.001 6.055 -22.745 1.00 78.81 131 LEU A N 1
ATOM 1045 C CA . LEU A 1 131 ? 4.843 6.944 -22.667 1.00 78.81 131 LEU A CA 1
ATOM 1046 C C . LEU A 1 131 ? 3.968 6.729 -21.430 1.00 78.81 131 LEU A C 1
ATOM 1048 O O . LEU A 1 131 ? 3.462 7.716 -20.886 1.00 78.81 131 LEU A O 1
ATOM 1052 N N . ASP A 1 132 ? 3.778 5.482 -20.994 1.00 77.12 132 ASP A N 1
ATOM 1053 C CA . ASP A 1 132 ? 2.818 5.133 -19.940 1.00 77.12 132 ASP A CA 1
ATOM 1054 C C . ASP A 1 132 ? 3.436 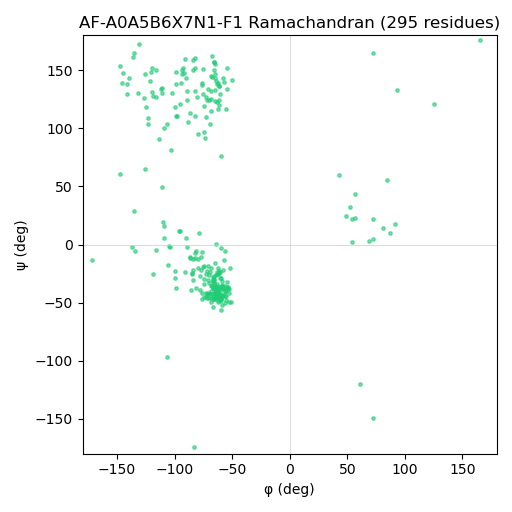4.938 -18.552 1.00 77.12 132 ASP A C 1
ATOM 1056 O O . ASP A 1 132 ? 2.719 5.080 -17.552 1.00 77.12 132 ASP A O 1
ATOM 1060 N N . ASP A 1 133 ? 4.736 4.644 -18.471 1.00 80.50 133 ASP A N 1
ATOM 1061 C CA . ASP A 1 133 ? 5.443 4.502 -17.200 1.00 80.50 133 ASP A CA 1
ATOM 1062 C C . ASP A 1 133 ? 6.107 5.818 -16.763 1.00 80.50 133 ASP A C 1
ATOM 1064 O O . ASP A 1 133 ? 6.599 6.612 -17.563 1.00 80.50 133 ASP A O 1
ATOM 1068 N N . SER A 1 134 ? 6.172 6.041 -15.451 1.00 83.75 134 SER A N 1
ATOM 1069 C CA . SER A 1 134 ? 6.928 7.153 -14.870 1.00 83.75 134 SER A CA 1
ATOM 1070 C C . SER A 1 134 ? 8.402 6.764 -14.764 1.00 83.75 134 SER A C 1
ATOM 1072 O O . SER A 1 134 ? 8.740 5.909 -13.952 1.00 83.75 134 SER A O 1
ATOM 1074 N N . TRP A 1 135 ? 9.283 7.373 -15.555 1.00 84.06 135 TRP A N 1
ATOM 1075 C CA . TRP A 1 135 ? 10.735 7.103 -15.527 1.00 84.06 135 TRP A CA 1
ATOM 1076 C C . TRP A 1 135 ? 11.604 8.372 -15.545 1.00 84.06 135 TRP A C 1
ATOM 1078 O O . TRP A 1 135 ? 12.821 8.302 -15.381 1.00 84.06 135 TRP A O 1
ATOM 1088 N N . ILE A 1 136 ? 10.983 9.546 -15.700 1.00 81.62 136 ILE A N 1
ATOM 1089 C CA . ILE A 1 136 ? 11.660 10.845 -15.689 1.00 81.62 136 ILE A CA 1
ATOM 1090 C C . ILE A 1 136 ? 11.582 11.444 -14.274 1.00 81.62 136 ILE A C 1
ATOM 1092 O O . ILE A 1 136 ? 10.477 11.676 -13.769 1.00 81.62 136 ILE A O 1
ATOM 1096 N N . PRO A 1 137 ? 12.723 11.735 -13.620 1.00 73.25 137 PRO A N 1
ATOM 1097 C CA . PRO A 1 137 ? 12.739 12.374 -12.308 1.00 73.25 137 PRO A CA 1
ATOM 1098 C C . PRO A 1 137 ? 12.008 13.725 -12.309 1.00 73.25 137 PRO A C 1
ATOM 1100 O O . PRO A 1 137 ? 12.121 14.522 -13.244 1.00 73.25 137 PRO A O 1
ATOM 1103 N N . ASP A 1 138 ? 11.250 13.993 -11.244 1.00 70.00 138 ASP A N 1
ATOM 1104 C CA . ASP A 1 138 ? 10.492 15.239 -11.052 1.00 70.00 138 ASP A CA 1
ATOM 1105 C C . ASP A 1 138 ? 9.491 15.571 -12.176 1.00 70.00 138 ASP A C 1
ATOM 1107 O O . ASP A 1 138 ? 9.114 16.732 -12.368 1.00 70.00 138 ASP A O 1
ATOM 1111 N N . PHE A 1 139 ? 9.050 14.564 -12.933 1.00 71.75 139 PHE A N 1
ATOM 1112 C CA . PHE A 1 139 ? 7.943 14.661 -13.881 1.00 71.75 139 PHE A CA 1
ATOM 1113 C C . PHE A 1 139 ? 6.706 14.002 -13.258 1.00 71.75 139 PHE A C 1
ATOM 1115 O O . PHE A 1 139 ? 6.430 12.819 -13.442 1.00 71.75 139 PHE A O 1
ATOM 1122 N N . LYS A 1 140 ? 6.014 14.750 -12.391 1.00 59.41 140 LYS A N 1
ATOM 1123 C CA . LYS A 1 140 ? 4.922 14.214 -11.564 1.00 59.41 140 LYS A CA 1
ATOM 1124 C C . LYS A 1 140 ? 3.648 13.998 -12.377 1.00 59.41 140 LYS A C 1
ATOM 1126 O O . LYS A 1 140 ? 3.150 14.944 -12.978 1.00 59.41 140 LYS A O 1
ATOM 1131 N N . ASN A 1 141 ? 3.070 12.799 -12.275 1.00 52.19 141 ASN A N 1
ATOM 1132 C CA . ASN A 1 141 ? 1.687 12.474 -12.659 1.00 52.19 141 ASN A CA 1
ATOM 1133 C C . ASN A 1 141 ? 1.268 12.830 -14.087 1.00 52.19 141 ASN A C 1
ATOM 1135 O O . ASN A 1 141 ? 0.076 12.934 -14.375 1.00 52.19 141 ASN A O 1
ATOM 1139 N N . ALA A 1 142 ? 2.226 12.977 -14.991 1.00 55.50 142 ALA A N 1
ATOM 1140 C CA . ALA A 1 142 ? 1.932 13.206 -16.383 1.00 55.50 142 ALA A CA 1
ATOM 1141 C C . ALA A 1 142 ? 2.605 12.104 -17.188 1.00 55.50 142 ALA A C 1
ATOM 1143 O O . ALA A 1 142 ? 3.822 12.068 -17.348 1.00 55.50 142 ALA A O 1
ATOM 1144 N N . ARG A 1 143 ? 1.791 11.151 -17.637 1.00 61.72 143 ARG A N 1
ATOM 1145 C CA . ARG A 1 143 ? 2.221 10.214 -18.668 1.00 61.72 143 ARG A CA 1
ATOM 1146 C C . ARG A 1 143 ? 2.541 11.029 -19.906 1.00 61.72 143 ARG A C 1
ATOM 1148 O O . ARG A 1 143 ? 1.777 11.924 -20.258 1.00 61.72 143 ARG A O 1
ATOM 1155 N N . LEU A 1 144 ? 3.642 10.731 -20.581 1.00 65.94 144 LEU A N 1
ATOM 1156 C CA . LEU A 1 144 ? 3.984 11.443 -21.812 1.00 65.94 144 LEU A CA 1
ATOM 1157 C C . LEU A 1 144 ? 2.912 11.232 -22.894 1.00 65.94 144 LEU A C 1
ATOM 1159 O O . LEU A 1 144 ? 2.758 12.086 -23.766 1.00 65.94 144 LEU A O 1
ATOM 1163 N N . SER A 1 145 ? 2.090 10.181 -22.770 1.00 58.81 145 SER A N 1
ATOM 1164 C CA . SER A 1 145 ? 0.893 9.973 -23.590 1.00 58.81 145 SER A CA 1
ATOM 1165 C C . SER A 1 145 ? -0.140 11.108 -23.521 1.00 58.81 145 SER A C 1
ATOM 1167 O O . SER A 1 145 ? -0.903 11.268 -24.468 1.00 58.81 145 SER A O 1
ATOM 1169 N N . SER A 1 146 ? -0.163 11.943 -22.471 1.00 61.75 146 SER A N 1
ATOM 1170 C CA . SER A 1 146 ? -1.030 13.134 -22.438 1.00 61.75 146 SER A CA 1
ATOM 1171 C C . SER A 1 146 ? -0.469 14.324 -23.225 1.00 61.75 146 SER A C 1
ATOM 1173 O O . SER A 1 146 ? -1.228 15.224 -23.583 1.00 61.75 146 SER A O 1
ATOM 1175 N N . TYR A 1 147 ? 0.840 14.340 -23.490 1.00 60.81 147 TYR A N 1
ATOM 1176 C CA . TYR A 1 147 ? 1.528 15.417 -24.209 1.00 60.81 147 TYR A CA 1
ATOM 1177 C C . TYR A 1 147 ? 1.777 15.088 -25.675 1.00 60.81 147 TYR A C 1
ATOM 1179 O O . TYR A 1 147 ? 1.822 15.996 -26.504 1.00 60.81 147 TYR A O 1
ATOM 1187 N N . VAL A 1 148 ? 1.932 13.805 -26.001 1.00 62.59 148 VAL A N 1
ATOM 1188 C CA . VAL A 1 148 ? 2.265 13.364 -27.350 1.00 62.59 148 VAL A CA 1
ATOM 1189 C C . VAL A 1 148 ? 1.099 12.584 -27.941 1.00 62.59 148 VAL A C 1
ATOM 1191 O O . VAL A 1 148 ? 0.980 11.371 -27.789 1.00 62.59 148 VAL A O 1
ATOM 1194 N N . ASN A 1 149 ? 0.210 13.304 -28.626 1.00 55.94 149 ASN A N 1
ATOM 1195 C CA . ASN A 1 149 ? -0.862 12.682 -29.396 1.00 55.94 149 ASN A CA 1
ATOM 1196 C C . ASN A 1 149 ? -0.259 11.940 -30.601 1.00 55.94 149 ASN A C 1
ATOM 1198 O O . ASN A 1 149 ? 0.502 12.531 -31.366 1.00 55.94 149 ASN A O 1
ATOM 1202 N N . ASN A 1 150 ? -0.682 10.691 -30.819 1.00 58.28 150 ASN A N 1
ATOM 1203 C CA . ASN A 1 150 ? -0.399 9.872 -32.010 1.00 58.28 150 ASN A CA 1
ATOM 1204 C C . ASN A 1 150 ? 0.961 9.148 -32.082 1.00 58.28 150 ASN A C 1
ATOM 1206 O O . ASN A 1 150 ? 1.296 8.647 -33.154 1.00 58.28 150 ASN A O 1
ATOM 1210 N N . LEU A 1 151 ? 1.718 9.024 -30.986 1.00 62.62 151 LEU A N 1
ATOM 1211 C CA . LEU A 1 151 ? 2.798 8.028 -30.924 1.00 62.62 151 LEU A CA 1
ATOM 1212 C C . LEU A 1 151 ? 2.256 6.699 -30.389 1.00 62.62 151 LEU A C 1
ATOM 1214 O O . LEU A 1 151 ? 1.554 6.665 -29.379 1.00 62.62 151 LEU A O 1
ATOM 1218 N N . CYS A 1 152 ? 2.580 5.603 -31.077 1.00 67.19 152 CYS A N 1
ATOM 1219 C CA . CYS A 1 152 ? 2.459 4.267 -30.498 1.00 67.19 152 CYS A CA 1
ATOM 1220 C C . CYS A 1 152 ? 3.441 4.155 -29.330 1.00 67.19 152 CYS A C 1
ATOM 1222 O O . CYS A 1 152 ? 4.534 4.705 -29.409 1.00 67.19 152 CYS A O 1
ATOM 1224 N N . ASP A 1 153 ? 3.057 3.458 -28.262 1.00 70.75 153 ASP A N 1
ATOM 1225 C CA . ASP A 1 153 ? 3.965 3.235 -27.139 1.00 70.75 153 ASP A CA 1
ATOM 1226 C C . ASP A 1 153 ? 5.208 2.450 -27.586 1.00 70.75 153 ASP A C 1
ATOM 1228 O O . ASP A 1 153 ? 5.098 1.476 -28.335 1.00 70.75 153 ASP A O 1
ATOM 1232 N N . PHE A 1 154 ? 6.375 2.885 -27.122 1.00 81.12 154 PHE A N 1
ATOM 1233 C CA . PHE A 1 154 ? 7.687 2.310 -27.426 1.00 81.12 154 PHE A CA 1
ATOM 1234 C C . PHE A 1 154 ? 8.504 2.186 -26.138 1.00 81.12 154 PHE A C 1
ATOM 1236 O O . PHE A 1 154 ? 8.148 2.745 -25.094 1.00 81.12 154 PHE A O 1
ATOM 1243 N N . LYS A 1 155 ? 9.590 1.412 -26.169 1.00 85.81 155 LYS A N 1
ATOM 1244 C CA . LYS A 1 155 ? 10.421 1.195 -24.979 1.00 85.81 155 LYS A CA 1
ATOM 1245 C C . LYS A 1 155 ? 11.438 2.305 -24.778 1.00 85.81 155 LYS A C 1
ATOM 1247 O O . LYS A 1 155 ? 11.959 2.869 -25.733 1.00 85.81 155 LYS A O 1
ATOM 1252 N N . VAL A 1 156 ? 11.792 2.574 -23.520 1.00 82.88 156 VAL A N 1
ATOM 1253 C CA . VAL A 1 156 ? 12.874 3.526 -23.206 1.00 82.88 156 VAL A CA 1
ATOM 1254 C C . VAL A 1 156 ? 14.199 3.081 -23.831 1.00 82.88 156 VAL A C 1
ATOM 1256 O O . VAL A 1 156 ? 14.994 3.928 -24.211 1.00 82.88 156 VAL A O 1
ATOM 1259 N N . ALA A 1 157 ? 14.408 1.775 -24.024 1.00 83.44 157 ALA A N 1
ATOM 1260 C CA . ALA A 1 157 ? 15.556 1.243 -24.761 1.00 83.44 157 ALA A CA 1
ATOM 1261 C C . ALA A 1 157 ? 15.706 1.851 -26.168 1.00 83.44 157 ALA A C 1
ATOM 1263 O O . ALA A 1 157 ? 16.820 2.115 -26.603 1.00 83.44 157 ALA A O 1
ATOM 1264 N N . GLU A 1 158 ? 14.593 2.115 -26.857 1.00 80.50 158 GLU A N 1
ATOM 1265 C CA . GLU A 1 158 ? 14.583 2.672 -28.216 1.00 80.50 158 GLU A CA 1
ATOM 1266 C C . GLU A 1 158 ? 14.979 4.162 -28.215 1.00 80.50 158 GLU A C 1
ATOM 1268 O O . GLU A 1 158 ? 15.561 4.653 -29.175 1.00 80.50 158 GLU A O 1
ATOM 1273 N N . LEU A 1 159 ? 14.774 4.870 -27.095 1.00 76.69 159 LEU A N 1
ATOM 1274 C CA . LEU A 1 159 ? 15.187 6.271 -26.917 1.00 76.69 159 LEU A CA 1
ATOM 1275 C C . LEU A 1 159 ? 16.669 6.465 -26.649 1.00 76.69 159 LEU A C 1
ATOM 1277 O O . LEU A 1 159 ? 17.169 7.577 -26.804 1.00 76.69 159 LEU A O 1
ATOM 1281 N N . ILE A 1 160 ? 17.348 5.425 -26.171 1.00 69.06 160 ILE A N 1
ATOM 1282 C CA . ILE A 1 160 ? 18.769 5.520 -25.836 1.00 69.06 160 ILE A CA 1
ATOM 1283 C C . ILE A 1 160 ? 19.590 5.737 -27.118 1.00 69.06 160 ILE A C 1
ATOM 1285 O O . ILE A 1 160 ? 20.590 6.453 -27.075 1.00 69.06 160 ILE A O 1
ATOM 1289 N N . ASP A 1 161 ? 19.114 5.204 -28.250 1.00 62.41 161 ASP A N 1
ATOM 1290 C CA . ASP A 1 161 ? 19.782 5.283 -29.552 1.00 62.41 161 ASP A CA 1
ATOM 1291 C C . ASP A 1 161 ? 19.118 6.269 -30.542 1.00 62.41 161 ASP A C 1
ATOM 1293 O O . ASP A 1 161 ? 19.761 6.694 -31.506 1.00 62.41 161 ASP A O 1
ATOM 1297 N N . GLU A 1 162 ? 17.858 6.673 -30.324 1.00 62.41 162 GLU A N 1
ATOM 1298 C CA . GLU A 1 162 ? 17.135 7.612 -31.197 1.00 62.41 162 GLU A CA 1
ATOM 1299 C C . GLU A 1 162 ? 17.267 9.095 -30.797 1.00 62.41 162 GLU A C 1
ATOM 1301 O O . GLU A 1 162 ? 17.576 9.474 -29.666 1.00 62.41 162 GLU A O 1
ATOM 1306 N N . SER A 1 163 ? 16.997 9.993 -31.752 1.00 61.38 163 SER A N 1
ATOM 1307 C CA . SER A 1 163 ? 17.016 11.434 -31.508 1.00 61.38 163 SER A CA 1
ATOM 1308 C C . SER A 1 163 ? 15.861 11.863 -30.592 1.00 61.38 163 SER A C 1
ATOM 1310 O O . SER A 1 163 ? 14.700 11.866 -30.998 1.00 61.38 163 SER A O 1
ATOM 1312 N N . ILE A 1 164 ? 16.190 12.354 -29.392 1.00 66.69 164 ILE A N 1
ATOM 1313 C CA . ILE A 1 164 ? 15.265 12.916 -28.379 1.00 66.69 164 ILE A CA 1
ATOM 1314 C C . ILE A 1 164 ? 14.461 14.141 -28.898 1.00 66.69 164 ILE A C 1
ATOM 1316 O O . ILE A 1 164 ? 13.571 14.648 -28.217 1.00 66.69 164 ILE A O 1
ATOM 1320 N N . SER A 1 165 ? 14.702 14.603 -30.133 1.00 62.50 165 SER A N 1
ATOM 1321 C CA . SER A 1 165 ? 14.004 15.721 -30.796 1.00 62.50 165 SER A CA 1
ATOM 1322 C C . SER A 1 165 ? 12.485 15.562 -30.913 1.00 62.50 165 SER A C 1
ATOM 1324 O O . SER A 1 165 ? 11.798 16.528 -31.230 1.00 62.50 165 SER A O 1
ATOM 1326 N N . THR A 1 166 ? 11.958 14.363 -30.670 1.00 69.00 166 THR A N 1
ATOM 1327 C CA . THR A 1 166 ? 10.518 14.074 -30.660 1.00 69.00 166 THR A CA 1
ATOM 1328 C C . THR A 1 166 ? 9.817 14.604 -29.398 1.00 69.00 166 THR A C 1
ATOM 1330 O O . THR A 1 166 ? 8.599 14.777 -29.404 1.00 69.00 166 THR A O 1
ATOM 1333 N N . PHE A 1 167 ? 10.556 14.903 -28.320 1.00 74.06 167 PHE A N 1
ATOM 1334 C CA . PHE A 1 167 ? 9.985 15.434 -27.077 1.00 74.06 167 PHE A CA 1
ATOM 1335 C C . PHE A 1 167 ? 9.999 16.965 -27.022 1.00 74.06 167 PHE A C 1
ATOM 1337 O O . PHE A 1 167 ? 10.923 17.596 -27.542 1.00 74.06 167 PHE A O 1
ATOM 1344 N N . PRO A 1 168 ? 9.029 17.579 -26.316 1.00 77.12 168 PRO A N 1
ATOM 1345 C CA . PRO A 1 168 ? 9.106 18.984 -25.930 1.00 77.12 168 PRO A CA 1
ATOM 1346 C C . PRO A 1 168 ? 10.444 19.313 -25.255 1.00 77.12 168 PRO A C 1
ATOM 1348 O O . PRO A 1 168 ? 10.969 18.511 -24.480 1.00 77.12 168 PRO A O 1
ATOM 1351 N N . THR A 1 169 ? 10.999 20.494 -25.537 1.00 78.31 169 THR A N 1
ATOM 1352 C CA . THR A 1 169 ? 12.348 20.891 -25.099 1.00 78.31 169 THR A CA 1
ATOM 1353 C C . THR A 1 169 ? 12.552 20.765 -23.585 1.00 78.31 169 THR A C 1
ATOM 1355 O O . THR A 1 169 ? 13.620 20.365 -23.132 1.00 78.31 169 THR A O 1
ATOM 1358 N N . ASP A 1 170 ? 11.532 21.069 -22.786 1.00 78.50 170 ASP A N 1
ATOM 1359 C CA . ASP A 1 170 ? 11.552 20.959 -21.326 1.00 78.50 170 ASP A CA 1
ATOM 1360 C C . ASP A 1 170 ? 11.647 19.503 -20.833 1.00 78.50 170 ASP A C 1
ATOM 1362 O O . ASP A 1 170 ? 12.367 19.214 -19.873 1.00 78.50 170 ASP A O 1
ATOM 1366 N N . VAL A 1 171 ? 10.975 18.577 -21.519 1.00 78.12 171 VAL A N 1
ATOM 1367 C CA . VAL A 1 171 ? 11.031 17.135 -21.246 1.00 78.12 171 VAL A CA 1
ATOM 1368 C C . VAL A 1 171 ? 12.354 16.549 -21.735 1.00 78.12 171 VAL A C 1
ATOM 1370 O O . VAL A 1 171 ? 13.018 15.831 -20.989 1.00 78.12 171 VAL A O 1
ATOM 1373 N N . ALA A 1 172 ? 12.782 16.904 -22.948 1.00 79.00 172 ALA A N 1
ATOM 1374 C CA . ALA A 1 172 ? 14.041 16.463 -23.544 1.00 79.00 172 ALA A CA 1
ATOM 1375 C C . ALA A 1 172 ? 15.244 16.790 -22.647 1.00 79.00 172 ALA A C 1
ATOM 1377 O O . ALA A 1 172 ? 16.093 15.935 -22.396 1.00 79.00 172 ALA A O 1
ATOM 1378 N N . VAL A 1 173 ? 15.285 18.007 -22.093 1.00 81.06 173 VAL A N 1
ATOM 1379 C CA . VAL A 1 173 ? 16.329 18.415 -21.146 1.00 81.06 173 VAL A CA 1
ATOM 1380 C C . VAL A 1 173 ? 16.309 17.537 -19.894 1.00 81.06 173 VAL A C 1
ATOM 1382 O O . VAL A 1 173 ? 17.367 17.125 -19.432 1.00 81.06 173 VAL A O 1
ATOM 1385 N N . LYS A 1 174 ? 15.138 17.207 -19.338 1.00 82.06 174 LYS A N 1
ATOM 1386 C CA . LYS A 1 174 ? 15.042 16.307 -18.174 1.00 82.06 174 LYS A CA 1
ATOM 1387 C C . LYS A 1 174 ? 15.518 14.890 -18.498 1.00 82.06 174 LYS A C 1
ATOM 1389 O O . LYS A 1 174 ? 16.232 14.314 -17.684 1.00 82.06 174 LYS A O 1
ATOM 1394 N N . ILE A 1 175 ? 15.174 14.362 -19.675 1.00 80.62 175 ILE A N 1
ATOM 1395 C CA . ILE A 1 175 ? 15.625 13.042 -20.146 1.00 80.62 175 ILE A CA 1
ATOM 1396 C C . ILE A 1 175 ? 17.154 13.006 -20.253 1.00 80.62 175 ILE A C 1
ATOM 1398 O O . ILE A 1 175 ? 17.781 12.093 -19.727 1.00 80.62 175 ILE A O 1
ATOM 1402 N N . LEU A 1 176 ? 17.765 14.037 -20.847 1.00 80.38 176 LEU A N 1
ATOM 1403 C CA . LEU A 1 176 ? 19.223 14.141 -20.994 1.00 80.38 176 LEU A CA 1
ATOM 1404 C C . LEU A 1 176 ? 19.979 14.213 -19.656 1.00 80.38 176 LEU A C 1
ATOM 1406 O O . LEU A 1 176 ? 21.159 13.875 -19.599 1.00 80.38 176 LEU A O 1
ATOM 1410 N N . HIS A 1 177 ? 19.322 14.643 -18.577 1.00 80.75 177 HIS A N 1
ATOM 1411 C CA . HIS A 1 177 ? 19.914 14.659 -17.237 1.00 80.75 177 HIS A CA 1
ATOM 1412 C C . HIS A 1 177 ? 19.849 13.303 -16.517 1.00 80.75 177 HIS A C 1
ATOM 1414 O O . HIS A 1 177 ? 20.430 13.162 -15.437 1.00 80.75 177 HIS A O 1
ATOM 1420 N N . ILE A 1 178 ? 19.161 12.301 -17.073 1.00 80.19 178 ILE A N 1
ATOM 1421 C CA . ILE A 1 178 ? 19.119 10.959 -16.491 1.00 80.19 178 ILE A CA 1
ATOM 1422 C C . ILE A 1 178 ? 20.478 10.301 -16.723 1.00 80.19 178 ILE A C 1
ATOM 1424 O O . ILE A 1 178 ? 20.851 9.957 -17.842 1.00 80.19 178 ILE A O 1
ATOM 1428 N N . LEU A 1 179 ? 21.234 10.123 -15.641 1.00 72.56 179 LEU A N 1
ATOM 1429 C CA . LEU A 1 179 ? 22.508 9.417 -15.685 1.00 72.56 179 LEU A CA 1
ATOM 1430 C C . LEU A 1 179 ? 22.255 7.932 -15.958 1.00 72.56 179 LEU A C 1
ATOM 1432 O O . LEU A 1 179 ? 21.866 7.190 -15.053 1.00 72.56 179 LEU A O 1
ATOM 1436 N N . LEU A 1 180 ? 22.507 7.503 -17.193 1.00 74.06 180 LEU A N 1
ATOM 1437 C CA . LEU A 1 180 ? 22.580 6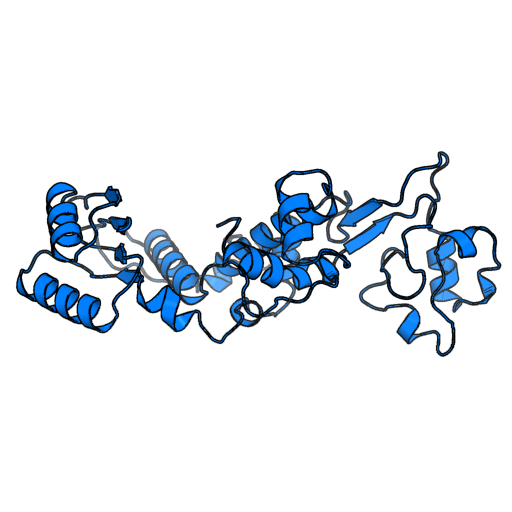.085 -17.525 1.00 74.06 180 LEU A CA 1
ATOM 1438 C C . LEU A 1 180 ? 23.743 5.451 -16.753 1.00 74.06 180 LEU A C 1
ATOM 1440 O O . LEU A 1 180 ? 24.819 6.041 -16.598 1.00 74.06 180 LEU A O 1
ATOM 1444 N N . ALA A 1 181 ? 23.516 4.255 -16.220 1.00 71.88 181 ALA A N 1
ATOM 1445 C CA . ALA A 1 181 ? 24.561 3.538 -15.511 1.00 71.88 181 ALA A CA 1
ATOM 1446 C C . ALA A 1 181 ? 25.709 3.179 -16.464 1.00 71.88 181 ALA A C 1
ATOM 1448 O O . ALA A 1 181 ? 25.492 2.787 -17.606 1.00 71.88 181 ALA A O 1
ATOM 1449 N N . LYS A 1 182 ? 26.951 3.290 -15.973 1.00 73.06 182 LYS A N 1
ATOM 1450 C CA . LYS A 1 182 ? 28.147 2.873 -16.728 1.00 73.06 182 LYS A CA 1
ATOM 1451 C C . LYS A 1 182 ? 28.175 1.367 -16.995 1.00 73.06 182 LYS A C 1
ATOM 1453 O O . LYS A 1 182 ? 28.811 0.928 -17.944 1.00 73.06 182 LYS A O 1
ATOM 1458 N N . GLU A 1 183 ? 27.516 0.599 -16.135 1.00 79.19 183 GLU A N 1
ATOM 1459 C CA . GLU A 1 183 ? 27.369 -0.846 -16.250 1.00 79.19 183 GLU A CA 1
ATOM 1460 C C . GLU A 1 183 ? 25.913 -1.170 -16.572 1.00 79.19 183 GLU A C 1
ATOM 1462 O O . GLU A 1 183 ? 24.999 -0.622 -15.949 1.00 79.19 183 GLU A O 1
ATOM 1467 N N . ALA A 1 184 ? 25.706 -2.070 -17.532 1.00 78.44 184 ALA A N 1
ATOM 1468 C CA . ALA A 1 184 ? 24.380 -2.561 -17.863 1.00 78.44 184 ALA A CA 1
ATOM 1469 C C . ALA A 1 184 ? 23.762 -3.269 -16.650 1.00 78.44 184 ALA A C 1
ATOM 1471 O O . ALA A 1 184 ? 24.330 -4.215 -16.104 1.00 78.44 184 ALA A O 1
ATOM 1472 N N . HIS A 1 185 ? 22.581 -2.812 -16.250 1.00 83.81 185 HIS A N 1
ATOM 1473 C CA . HIS A 1 185 ? 21.761 -3.442 -15.226 1.00 83.81 185 HIS A CA 1
ATOM 1474 C C . HIS A 1 185 ? 20.301 -3.483 -15.680 1.00 83.81 185 HIS A C 1
ATOM 1476 O O . HIS A 1 185 ? 19.889 -2.727 -16.562 1.00 83.81 185 HIS A O 1
ATOM 1482 N N . ASP A 1 186 ? 19.507 -4.349 -15.057 1.00 86.25 186 ASP A N 1
ATOM 1483 C CA . ASP A 1 186 ? 18.068 -4.415 -15.309 1.00 86.25 186 ASP A CA 1
ATOM 1484 C C . ASP A 1 186 ? 17.356 -3.140 -14.838 1.00 86.25 186 ASP A C 1
ATOM 1486 O O . ASP A 1 186 ? 17.852 -2.417 -13.971 1.00 86.25 186 ASP A O 1
ATOM 1490 N N . ASP A 1 187 ? 16.181 -2.858 -15.396 1.00 87.44 187 ASP A N 1
ATOM 1491 C CA . ASP A 1 187 ? 15.342 -1.742 -14.957 1.00 87.44 187 ASP A CA 1
ATOM 1492 C C . ASP A 1 187 ? 14.855 -1.961 -13.513 1.00 87.44 187 ASP A C 1
ATOM 1494 O O . ASP A 1 187 ? 14.367 -3.037 -13.156 1.00 87.44 187 ASP A O 1
ATOM 1498 N N . ILE A 1 188 ? 14.974 -0.935 -12.663 1.00 86.94 188 ILE A N 1
ATOM 1499 C CA . ILE A 1 188 ? 14.666 -1.040 -11.228 1.00 86.94 188 ILE A CA 1
ATOM 1500 C C . ILE A 1 188 ? 13.545 -0.073 -10.862 1.00 86.94 188 ILE A C 1
ATOM 1502 O O . ILE A 1 188 ? 13.613 1.118 -11.149 1.00 86.94 188 ILE A O 1
ATOM 1506 N N . LEU A 1 189 ? 12.535 -0.564 -10.144 1.00 87.88 189 LEU A N 1
ATOM 1507 C CA . LEU A 1 189 ? 11.519 0.294 -9.537 1.00 87.88 189 LEU A CA 1
ATOM 1508 C C . LEU A 1 189 ? 12.098 1.058 -8.344 1.00 87.88 189 LEU A C 1
ATOM 1510 O O . LEU A 1 189 ? 12.609 0.459 -7.395 1.00 87.88 189 LEU A O 1
ATOM 1514 N N . ALA A 1 190 ? 11.942 2.376 -8.365 1.00 88.25 190 ALA A N 1
ATOM 1515 C CA . ALA A 1 190 ? 12.326 3.295 -7.308 1.00 88.25 190 ALA A CA 1
ATOM 1516 C C . ALA A 1 190 ? 11.099 4.001 -6.710 1.00 88.25 190 ALA A C 1
ATOM 1518 O O . ALA A 1 190 ? 10.068 4.217 -7.350 1.00 88.25 190 ALA A O 1
ATOM 1519 N N . TRP A 1 191 ? 11.215 4.337 -5.431 1.00 88.94 191 TRP A N 1
ATOM 1520 C CA . TRP A 1 191 ? 10.211 5.060 -4.668 1.00 88.94 191 TRP A CA 1
ATOM 1521 C C . TRP A 1 191 ? 10.564 6.547 -4.599 1.00 88.94 191 TRP A C 1
ATOM 1523 O O . TRP A 1 191 ? 11.511 6.931 -3.911 1.00 88.94 191 TRP A O 1
ATOM 1533 N N . SER A 1 192 ? 9.784 7.385 -5.280 1.00 84.44 192 SER A N 1
ATOM 1534 C CA . SER A 1 192 ? 10.076 8.810 -5.491 1.00 84.44 192 SER A CA 1
ATOM 1535 C C . SER A 1 192 ? 9.835 9.681 -4.258 1.00 84.44 192 SER A C 1
ATOM 1537 O O . SER A 1 192 ? 10.397 10.767 -4.146 1.00 84.44 192 SER A O 1
ATOM 1539 N N . ALA A 1 193 ? 9.053 9.211 -3.281 1.00 78.94 193 ALA A N 1
ATOM 1540 C CA . ALA A 1 193 ? 8.748 10.001 -2.084 1.00 78.94 193 ALA A CA 1
ATOM 1541 C C . ALA A 1 193 ? 9.872 10.016 -1.026 1.00 78.94 193 ALA A C 1
ATOM 1543 O O . ALA A 1 193 ? 9.665 10.464 0.108 1.00 78.94 193 ALA A O 1
ATOM 1544 N N . GLY A 1 194 ? 11.061 9.500 -1.349 1.00 76.38 194 GLY A N 1
ATOM 1545 C CA . GLY A 1 194 ? 12.251 9.588 -0.508 1.00 76.38 194 GLY A CA 1
ATOM 1546 C C . GLY A 1 194 ? 13.540 9.665 -1.335 1.00 76.38 194 GLY A C 1
ATOM 1547 O O . GLY A 1 194 ? 13.588 9.137 -2.440 1.00 76.38 194 GLY A O 1
ATOM 1548 N N . PRO A 1 195 ? 14.614 10.270 -0.796 1.00 75.69 195 PRO A N 1
ATOM 1549 C CA . PRO A 1 195 ? 15.852 10.500 -1.545 1.00 75.69 195 PRO A CA 1
ATOM 1550 C C . PRO A 1 195 ? 16.645 9.217 -1.835 1.00 75.69 195 PRO A C 1
ATOM 1552 O O . PRO A 1 195 ? 17.505 9.216 -2.706 1.00 75.69 195 PRO A O 1
ATOM 1555 N N . SER A 1 196 ? 16.387 8.128 -1.104 1.00 80.94 196 SER A N 1
ATOM 1556 C CA . SER A 1 196 ? 17.081 6.851 -1.298 1.00 80.94 196 SER A CA 1
ATOM 1557 C C . SER A 1 196 ? 16.513 6.009 -2.441 1.00 80.94 196 SER A C 1
ATOM 1559 O O . SER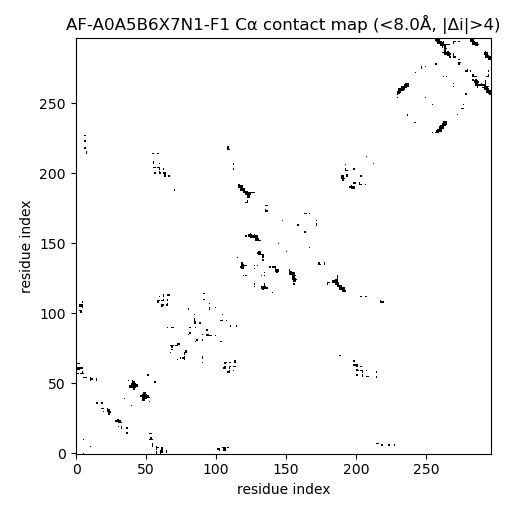 A 1 196 ? 17.102 4.987 -2.774 1.00 80.94 196 SER A O 1
ATOM 1561 N N . GLY A 1 197 ? 15.345 6.364 -2.991 1.00 82.62 197 GLY A N 1
ATOM 1562 C CA . GLY A 1 197 ? 14.615 5.493 -3.916 1.00 82.62 197 GLY A CA 1
ATOM 1563 C C . GLY A 1 197 ? 14.029 4.237 -3.255 1.00 82.62 197 GLY A C 1
ATOM 1564 O O . GLY A 1 197 ? 13.419 3.415 -3.934 1.00 82.62 197 GLY A O 1
ATOM 1565 N N . GLU A 1 198 ? 14.175 4.069 -1.936 1.00 87.69 198 GLU A N 1
ATOM 1566 C CA . GLU A 1 198 ? 13.633 2.925 -1.207 1.00 87.69 198 GLU A CA 1
ATOM 1567 C C . GLU A 1 198 ? 12.262 3.228 -0.603 1.00 87.69 198 GLU A C 1
ATOM 1569 O O . GLU A 1 198 ? 12.026 4.272 0.019 1.00 87.69 198 GLU A O 1
ATOM 1574 N N . PHE A 1 199 ? 11.358 2.254 -0.691 1.00 91.69 199 PHE A N 1
ATOM 1575 C CA . PHE A 1 199 ? 10.064 2.365 -0.041 1.00 91.69 199 PHE A CA 1
ATOM 1576 C C . PHE A 1 199 ? 10.198 2.311 1.482 1.00 91.69 199 PHE A C 1
ATOM 1578 O O . PHE A 1 199 ? 10.639 1.316 2.071 1.00 91.69 199 PHE A O 1
ATOM 1585 N N . THR A 1 200 ? 9.663 3.331 2.154 1.00 92.00 200 THR A N 1
ATOM 1586 C CA . THR A 1 200 ? 9.496 3.314 3.607 1.00 92.00 200 THR A CA 1
ATOM 1587 C C . THR A 1 200 ? 8.053 3.607 3.988 1.00 92.00 200 THR A C 1
ATOM 1589 O O . THR A 1 200 ? 7.369 4.425 3.381 1.00 92.00 200 THR A O 1
ATOM 1592 N N . VAL A 1 201 ? 7.592 2.994 5.082 1.00 91.75 201 VAL A N 1
ATOM 1593 C CA . VAL A 1 201 ? 6.261 3.299 5.642 1.00 91.75 201 VAL A CA 1
ATOM 1594 C C . VAL A 1 201 ? 6.167 4.773 6.041 1.00 91.75 201 VAL A C 1
ATOM 1596 O O . VAL A 1 201 ? 5.085 5.342 6.035 1.00 91.75 201 VAL A O 1
ATOM 1599 N N . ARG A 1 202 ? 7.295 5.397 6.405 1.00 89.75 202 ARG A N 1
ATOM 1600 C CA . ARG A 1 202 ? 7.350 6.807 6.798 1.00 89.75 202 ARG A CA 1
ATOM 1601 C C . ARG A 1 202 ? 7.063 7.727 5.612 1.00 89.75 202 ARG A C 1
ATOM 1603 O O . ARG A 1 202 ? 6.233 8.614 5.766 1.00 89.75 202 ARG A O 1
ATOM 1610 N N . SER A 1 203 ? 7.726 7.523 4.473 1.00 89.81 203 SER A N 1
ATOM 1611 C CA . SER A 1 203 ? 7.499 8.333 3.269 1.00 89.81 203 SER A CA 1
ATOM 1612 C C . SER A 1 203 ? 6.101 8.096 2.700 1.00 89.81 203 SER A C 1
ATOM 1614 O O . SER A 1 203 ? 5.385 9.063 2.481 1.00 89.81 203 SER A O 1
ATOM 1616 N N . ALA A 1 204 ? 5.640 6.844 2.617 1.00 91.12 204 ALA A N 1
ATOM 1617 C CA . ALA A 1 204 ? 4.265 6.546 2.201 1.00 91.12 204 ALA A CA 1
ATOM 1618 C C . ALA A 1 204 ? 3.198 7.141 3.140 1.00 91.12 204 ALA A C 1
ATOM 1620 O O . ALA A 1 204 ? 2.170 7.637 2.693 1.00 91.12 204 ALA A O 1
ATOM 1621 N N . TYR A 1 205 ? 3.436 7.135 4.457 1.00 90.25 205 TYR A N 1
ATOM 1622 C CA . TYR A 1 205 ? 2.543 7.804 5.406 1.00 90.25 205 TYR A CA 1
ATOM 1623 C C . TYR A 1 205 ? 2.526 9.323 5.207 1.00 90.25 205 TYR A C 1
ATOM 1625 O O . TYR A 1 205 ? 1.474 9.931 5.362 1.00 90.25 205 TYR A O 1
ATOM 1633 N N . LYS A 1 206 ? 3.676 9.930 4.885 1.00 88.12 206 LYS A N 1
ATOM 1634 C CA . LYS A 1 206 ? 3.769 11.366 4.609 1.00 88.12 206 LYS A CA 1
ATOM 1635 C C . LYS A 1 206 ? 2.957 11.739 3.366 1.00 88.12 206 LYS A C 1
ATOM 1637 O O . LYS A 1 206 ? 2.164 12.662 3.451 1.00 88.12 206 LYS A O 1
ATOM 1642 N N . LEU A 1 207 ? 3.052 10.957 2.289 1.00 86.50 207 LEU A N 1
ATOM 1643 C CA . LEU A 1 207 ? 2.206 11.145 1.104 1.00 86.50 207 LEU A CA 1
ATOM 1644 C C . LEU A 1 207 ? 0.721 11.102 1.446 1.00 86.50 207 LEU A C 1
ATOM 1646 O O . LEU A 1 207 ? -0.004 12.032 1.136 1.00 86.50 207 LEU A O 1
ATOM 1650 N N . LEU A 1 208 ? 0.292 10.066 2.174 1.00 87.62 208 LEU A N 1
ATOM 1651 C CA . LEU A 1 208 ? -1.093 9.931 2.636 1.00 87.62 208 LEU A CA 1
ATOM 1652 C C . LEU A 1 208 ? -1.534 11.071 3.558 1.00 87.62 208 LEU A C 1
ATOM 1654 O O . LEU A 1 208 ? -2.730 11.300 3.761 1.00 87.62 208 LEU A O 1
ATOM 1658 N N . HIS A 1 209 ? -0.582 11.724 4.220 1.00 84.12 209 HIS A N 1
ATOM 1659 C CA . HIS A 1 209 ? -0.842 12.882 5.055 1.00 84.12 209 HIS A CA 1
ATOM 1660 C C . HIS A 1 209 ? -1.083 14.131 4.213 1.00 84.12 209 HIS A C 1
ATOM 1662 O O . HIS A 1 209 ? -2.072 14.815 4.465 1.00 84.12 209 HIS A O 1
ATOM 1668 N N . ASP A 1 210 ? -0.217 14.355 3.226 1.00 78.81 210 ASP A N 1
ATOM 1669 C CA . ASP A 1 210 ? -0.215 15.513 2.330 1.00 78.81 210 ASP A CA 1
ATOM 1670 C C . ASP A 1 210 ? -1.343 15.429 1.280 1.00 78.81 210 ASP A C 1
ATOM 1672 O O . ASP A 1 210 ? -1.900 16.447 0.877 1.00 78.81 210 ASP A O 1
ATOM 1676 N N . SER A 1 211 ? -1.748 14.218 0.889 1.00 71.06 211 SER A N 1
ATOM 1677 C CA . SER A 1 211 ? -2.958 13.970 0.110 1.00 71.06 211 SER A CA 1
ATOM 1678 C C . SER A 1 211 ? -4.190 14.136 1.012 1.00 71.06 211 SER A C 1
ATOM 1680 O O . SER A 1 211 ? -4.367 13.379 1.974 1.00 71.06 211 SER A O 1
ATOM 1682 N N . GLU A 1 212 ? -5.093 15.066 0.698 1.00 62.34 212 GLU A N 1
ATOM 1683 C CA . GLU A 1 212 ? -6.376 15.214 1.413 1.00 62.34 212 GLU A CA 1
ATOM 1684 C C . GLU A 1 212 ? -7.317 13.999 1.257 1.00 62.34 212 GLU A C 1
ATOM 1686 O O . GLU A 1 212 ? -8.409 13.982 1.825 1.00 62.34 212 GLU A O 1
ATOM 1691 N N . THR A 1 213 ? -6.911 12.953 0.527 1.00 60.22 213 THR A N 1
ATOM 1692 C CA . THR A 1 213 ? -7.686 11.720 0.360 1.00 60.22 213 THR A CA 1
ATOM 1693 C C . THR A 1 213 ? -8.048 11.096 1.706 1.00 60.22 213 THR A C 1
ATOM 1695 O O . THR A 1 213 ? -7.188 10.658 2.480 1.00 60.22 213 THR A O 1
ATOM 1698 N N . ASP A 1 214 ? -9.353 11.028 1.972 1.00 61.53 214 ASP A N 1
ATOM 1699 C CA . ASP A 1 214 ? -9.908 10.327 3.122 1.00 61.53 214 ASP A CA 1
ATOM 1700 C C . ASP A 1 214 ? -9.524 8.840 3.034 1.00 61.53 214 ASP A C 1
ATOM 1702 O O . ASP A 1 214 ? -9.780 8.204 2.011 1.00 61.53 214 ASP A O 1
ATOM 1706 N N . PRO A 1 215 ? -8.966 8.227 4.094 1.00 61.69 215 PRO A N 1
ATOM 1707 C CA . PRO A 1 215 ? -8.761 6.784 4.152 1.00 61.69 215 PRO A CA 1
ATOM 1708 C C . PRO A 1 215 ? -10.014 5.944 3.846 1.00 61.69 215 PRO A C 1
ATOM 1710 O O . PRO A 1 215 ? -9.898 4.762 3.522 1.00 61.69 215 PRO A O 1
ATOM 1713 N N . SER A 1 216 ? -11.213 6.527 3.964 1.00 57.62 216 SER A N 1
ATOM 1714 C CA . SER A 1 216 ? -12.469 5.910 3.534 1.00 57.62 216 SER A CA 1
ATOM 1715 C C . SER A 1 216 ? -12.606 5.761 2.012 1.00 57.62 216 SER A C 1
ATOM 1717 O O . SER A 1 216 ? -13.344 4.879 1.582 1.00 57.62 216 SER A O 1
ATOM 1719 N N . ALA A 1 217 ? -11.858 6.519 1.204 1.00 57.25 217 ALA A N 1
ATOM 1720 C CA . ALA A 1 217 ? -11.765 6.328 -0.244 1.00 57.25 217 ALA A CA 1
ATOM 1721 C C . ALA A 1 217 ? -11.180 4.947 -0.591 1.00 57.25 217 ALA A C 1
ATOM 1723 O O . ALA A 1 217 ? -11.679 4.262 -1.478 1.00 57.25 217 ALA A O 1
ATOM 1724 N N . TYR A 1 218 ? -10.214 4.468 0.203 1.00 60.47 218 TYR A N 1
ATOM 1725 C CA . TYR A 1 218 ? -9.672 3.107 0.092 1.00 60.47 218 TYR A CA 1
ATOM 1726 C C . TYR A 1 218 ? -10.599 2.040 0.694 1.00 60.47 218 TYR A C 1
ATOM 1728 O O . TYR A 1 218 ? -10.379 0.835 0.524 1.00 60.47 218 TYR A O 1
ATOM 1736 N N . ALA A 1 219 ? -11.646 2.443 1.423 1.00 53.78 219 ALA A N 1
ATOM 1737 C CA . ALA A 1 219 ? -12.670 1.515 1.864 1.00 53.78 219 ALA A CA 1
ATOM 1738 C C . ALA A 1 219 ? -13.538 1.160 0.654 1.00 53.78 219 ALA A C 1
ATOM 1740 O O . ALA A 1 219 ? -14.485 1.865 0.329 1.00 53.78 219 ALA A O 1
ATOM 1741 N N . LEU A 1 220 ? -13.227 0.029 0.018 1.00 53.69 220 LEU A N 1
ATOM 1742 C CA . LEU A 1 220 ? -14.004 -0.579 -1.068 1.00 53.69 220 LEU A CA 1
ATOM 1743 C C . LEU A 1 220 ? -15.438 -0.906 -0.597 1.00 53.69 220 LEU A C 1
ATOM 1745 O O . LEU A 1 220 ? -15.764 -2.039 -0.230 1.00 53.69 220 LEU A O 1
ATOM 1749 N N . GLN A 1 221 ? -16.303 0.102 -0.494 1.00 48.34 221 GLN A N 1
ATOM 1750 C CA . GLN A 1 221 ? -17.650 -0.065 0.025 1.00 48.34 221 GLN A CA 1
ATOM 1751 C C . GLN A 1 221 ? -18.421 -1.023 -0.881 1.00 48.34 221 GLN A C 1
ATOM 1753 O O . GLN A 1 221 ? -18.663 -0.746 -2.046 1.00 48.34 221 GLN A O 1
ATOM 1758 N N . THR A 1 222 ? -18.810 -2.162 -0.308 1.00 42.41 222 THR A N 1
ATOM 1759 C CA . THR A 1 222 ? -20.113 -2.816 -0.547 1.00 42.41 222 THR A CA 1
ATOM 1760 C C . THR A 1 222 ? -20.364 -4.000 0.391 1.00 42.41 222 THR A C 1
ATOM 1762 O O . THR A 1 222 ? -21.510 -4.405 0.538 1.00 42.41 222 THR A O 1
ATOM 1765 N N . ASN A 1 223 ? -19.368 -4.534 1.122 1.00 45.97 223 ASN A N 1
ATOM 1766 C CA . ASN A 1 223 ? -19.631 -5.679 2.023 1.00 45.97 223 ASN A CA 1
ATOM 1767 C C . ASN A 1 223 ? -18.995 -5.639 3.424 1.00 45.97 223 ASN A C 1
ATOM 1769 O O . ASN A 1 223 ? -19.267 -6.505 4.261 1.00 45.97 223 ASN A O 1
ATOM 1773 N N . TYR A 1 224 ? -18.208 -4.612 3.749 1.00 46.41 224 TYR A N 1
ATOM 1774 C CA . TYR A 1 224 ? -17.526 -4.526 5.047 1.00 46.41 224 TYR A CA 1
ATOM 1775 C C . TYR A 1 224 ? -18.475 -4.352 6.230 1.00 46.41 224 TYR A C 1
ATOM 1777 O O . TYR A 1 224 ? -18.193 -4.857 7.314 1.00 46.41 224 TYR A O 1
ATOM 1785 N N . ARG A 1 225 ? -19.656 -3.753 6.030 1.00 43.44 225 ARG A N 1
ATOM 1786 C CA . ARG A 1 225 ? -20.673 -3.678 7.087 1.00 43.44 225 ARG A CA 1
ATOM 1787 C C . ARG A 1 225 ? -21.074 -5.076 7.572 1.00 43.44 225 ARG A C 1
ATOM 1789 O O . ARG A 1 225 ? -21.351 -5.229 8.748 1.00 43.44 225 ARG A O 1
ATOM 1796 N N . ASN A 1 226 ? -21.052 -6.106 6.721 1.00 45.62 226 ASN A N 1
ATOM 1797 C CA . ASN A 1 226 ? -21.439 -7.472 7.097 1.00 45.62 226 ASN A CA 1
ATOM 1798 C C . ASN A 1 226 ? -20.302 -8.277 7.754 1.00 45.62 226 ASN A C 1
ATOM 1800 O O . ASN A 1 226 ? -20.573 -9.096 8.633 1.00 45.62 226 ASN A O 1
ATOM 1804 N N . PHE A 1 227 ? -19.040 -8.011 7.395 1.00 44.12 227 PHE A N 1
ATOM 1805 C CA . PHE A 1 227 ? -17.874 -8.576 8.089 1.00 44.12 227 PHE A CA 1
ATOM 1806 C C . PHE A 1 227 ? -17.667 -7.920 9.466 1.00 44.12 227 PHE A C 1
ATOM 1808 O O . PHE A 1 227 ? -17.524 -8.616 10.468 1.00 44.12 227 PHE A O 1
ATOM 1815 N N . TYR A 1 228 ? -17.757 -6.586 9.538 1.00 45.41 228 TYR A N 1
ATOM 1816 C CA . TYR A 1 228 ? -17.491 -5.803 10.750 1.00 45.41 228 TYR A CA 1
ATOM 1817 C C . TYR A 1 228 ? -18.686 -5.629 11.696 1.00 45.41 228 TYR A C 1
ATOM 1819 O O . TYR A 1 228 ? -18.480 -5.300 12.862 1.00 45.41 228 TYR A O 1
ATOM 1827 N N . LYS A 1 229 ? -19.914 -5.988 11.286 1.00 44.16 229 LYS A N 1
ATOM 1828 C CA . LYS A 1 229 ? -21.067 -6.197 12.199 1.00 44.16 229 LYS A CA 1
ATOM 1829 C C . LYS A 1 229 ? -20.800 -7.244 13.301 1.00 44.16 229 LYS A C 1
ATOM 1831 O O . LYS A 1 229 ? -21.657 -7.459 14.155 1.00 44.16 229 LYS A O 1
ATOM 1836 N N . LYS A 1 230 ? -19.653 -7.931 13.267 1.00 53.28 230 LYS A N 1
ATOM 1837 C CA . LYS A 1 230 ? -19.270 -9.026 14.168 1.00 53.28 230 LYS A CA 1
ATOM 1838 C C . LYS A 1 230 ? -18.236 -8.636 15.230 1.00 53.28 230 LYS A C 1
ATOM 1840 O O . LYS A 1 230 ? -17.917 -9.477 16.065 1.00 53.28 230 LYS A O 1
ATOM 1845 N N . PHE A 1 231 ? -17.761 -7.387 15.242 1.00 47.88 231 PHE A N 1
ATOM 1846 C CA . PHE A 1 231 ? -16.981 -6.845 16.358 1.00 47.88 231 PHE A CA 1
ATOM 1847 C C . PHE A 1 231 ? -17.939 -6.240 17.381 1.00 47.88 231 PHE A C 1
ATOM 1849 O O . PHE A 1 231 ? -18.523 -5.181 17.158 1.00 47.88 231 PHE A O 1
ATOM 1856 N N . TRP A 1 232 ? -18.135 -6.935 18.500 1.00 63.78 232 TRP A N 1
ATOM 1857 C CA . T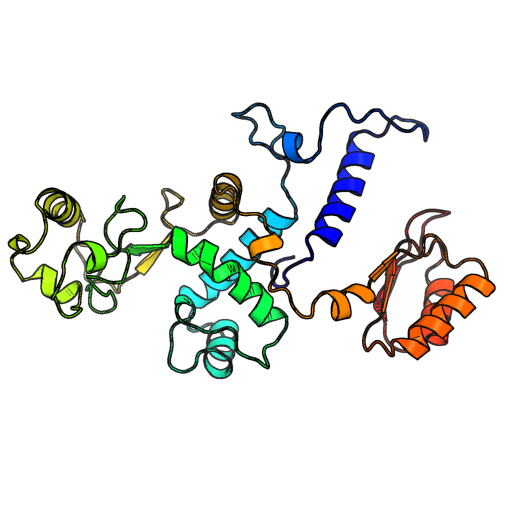RP A 1 232 ? -19.064 -6.505 19.539 1.00 63.78 232 TRP A CA 1
ATOM 1858 C C . TRP A 1 232 ? -18.296 -5.976 20.741 1.00 63.78 232 TRP A C 1
ATOM 1860 O O . TRP A 1 232 ? -17.793 -6.738 21.566 1.00 63.78 232 TRP A O 1
ATOM 1870 N N . ASN A 1 233 ? -18.265 -4.652 20.881 1.00 69.44 233 ASN A N 1
ATOM 1871 C CA . ASN A 1 233 ? -17.943 -4.027 22.157 1.00 69.44 233 ASN A CA 1
ATOM 1872 C C . ASN A 1 233 ? -19.145 -4.194 23.099 1.00 69.44 233 ASN A C 1
ATOM 1874 O O . ASN A 1 233 ? -20.093 -3.408 23.086 1.00 69.44 233 ASN A O 1
ATOM 1878 N N . VAL A 1 234 ? -19.129 -5.274 23.876 1.00 75.62 234 VAL A N 1
ATOM 1879 C CA . VAL A 1 234 ? -20.257 -5.714 24.711 1.00 75.62 234 VAL A CA 1
ATOM 1880 C C . VAL A 1 234 ? -20.365 -4.939 26.025 1.00 75.62 234 VAL A C 1
ATOM 1882 O O . VAL A 1 234 ? -21.396 -5.018 26.689 1.00 75.62 234 VAL A O 1
ATOM 1885 N N . ARG A 1 235 ? -19.327 -4.171 26.396 1.00 77.38 235 ARG A N 1
ATOM 1886 C CA . ARG A 1 235 ? -19.243 -3.340 27.617 1.00 77.38 235 ARG A CA 1
ATOM 1887 C C . ARG A 1 235 ? -19.630 -4.060 28.919 1.00 77.38 235 ARG A C 1
ATOM 1889 O O . ARG A 1 235 ? -19.978 -3.398 29.905 1.00 77.38 235 ARG A O 1
ATOM 1896 N N . GLY A 1 236 ? -19.514 -5.383 28.955 1.00 78.50 236 GLY A N 1
ATOM 1897 C CA . GLY A 1 236 ? -19.849 -6.233 30.091 1.00 78.50 236 GLY A CA 1
ATOM 1898 C C . GLY A 1 236 ? -20.835 -7.348 29.741 1.00 78.50 236 GLY A C 1
ATOM 1899 O O . GLY A 1 236 ? -21.981 -7.094 29.379 1.00 78.50 236 GLY A O 1
ATOM 1900 N N . LEU A 1 237 ? -20.419 -8.596 29.956 1.00 81.88 237 LEU A N 1
ATOM 1901 C CA . LEU A 1 237 ? -21.252 -9.799 29.788 1.00 81.88 237 LEU A CA 1
ATOM 1902 C C . LEU A 1 237 ? -21.623 -10.473 31.117 1.00 81.88 237 LEU A C 1
ATOM 1904 O O . LEU A 1 237 ? -22.090 -11.606 31.138 1.00 81.88 237 LEU A O 1
ATOM 1908 N N . GLY A 1 238 ? -21.466 -9.766 32.238 1.00 76.12 238 GLY A N 1
ATOM 1909 C CA . GLY A 1 238 ? -21.716 -10.306 33.580 1.00 76.12 238 GLY A CA 1
ATOM 1910 C C . GLY A 1 238 ? -23.166 -10.696 33.882 1.00 76.12 238 GLY A C 1
ATOM 1911 O O . GLY A 1 238 ? -23.407 -11.414 34.846 1.00 76.12 238 GLY A O 1
ATOM 1912 N N . ARG A 1 239 ? -24.142 -10.250 33.079 1.00 82.88 239 ARG A N 1
ATOM 1913 C CA . ARG A 1 239 ? -25.567 -10.556 33.278 1.00 82.88 239 ARG A CA 1
ATOM 1914 C C . ARG A 1 239 ? -26.030 -11.649 32.316 1.00 82.88 239 ARG A C 1
ATOM 1916 O O . ARG A 1 239 ? -25.877 -11.511 31.103 1.00 82.88 239 ARG A O 1
ATOM 1923 N N . SER A 1 240 ? -26.705 -12.671 32.849 1.00 83.00 240 SER A N 1
ATOM 1924 C CA . SER A 1 240 ? -27.261 -13.790 32.065 1.00 83.00 240 SER A CA 1
ATOM 1925 C C . SER A 1 240 ? -28.179 -13.319 30.925 1.00 83.00 240 SER A C 1
ATOM 1927 O O . SER A 1 240 ? -28.102 -13.818 29.802 1.00 83.00 240 SER A O 1
ATOM 1929 N N . LEU A 1 241 ? -28.977 -12.271 31.163 1.00 81.00 241 LEU A N 1
ATOM 1930 C CA . LEU A 1 241 ? -29.864 -11.691 30.150 1.00 81.00 241 LEU A CA 1
ATOM 1931 C C . LEU A 1 241 ? -29.097 -11.099 28.954 1.00 81.00 241 LEU A C 1
ATOM 1933 O O . LEU A 1 241 ? -29.538 -11.224 27.812 1.00 81.00 241 LEU A O 1
ATOM 1937 N N . THR A 1 242 ? -27.941 -10.475 29.203 1.00 83.19 242 THR A N 1
ATOM 1938 C CA . THR A 1 242 ? -27.085 -9.906 28.152 1.00 83.19 242 THR A CA 1
ATOM 1939 C C . THR A 1 242 ? -26.496 -11.014 27.287 1.00 83.19 242 THR A C 1
ATOM 1941 O O . THR A 1 242 ? -26.531 -10.911 26.063 1.00 83.19 242 THR A O 1
ATOM 1944 N N . VAL A 1 243 ? -26.045 -12.109 27.906 1.00 86.19 243 VAL A N 1
ATOM 1945 C CA . VAL A 1 243 ? -25.551 -13.297 27.192 1.00 86.19 243 VAL A CA 1
ATOM 1946 C C . VAL A 1 243 ? -26.666 -13.940 26.360 1.00 86.19 243 VAL A C 1
ATOM 1948 O O . VAL A 1 243 ? -26.446 -14.281 25.201 1.00 86.19 243 VAL A O 1
ATOM 1951 N N . LYS A 1 244 ? -27.891 -14.037 26.895 1.00 85.75 244 LYS A N 1
ATOM 1952 C CA . LYS A 1 244 ? -29.055 -14.558 26.155 1.00 85.75 244 LYS A CA 1
ATOM 1953 C C . LYS A 1 244 ? -29.404 -13.682 24.945 1.00 85.75 244 LYS A C 1
ATOM 1955 O O . LYS A 1 244 ? -29.634 -14.204 23.857 1.00 85.75 244 LYS A O 1
ATOM 1960 N N . ARG A 1 245 ? -29.385 -12.352 25.102 1.00 83.94 245 ARG A N 1
ATOM 1961 C CA . ARG A 1 245 ? -29.592 -11.395 23.996 1.00 83.94 245 ARG A CA 1
ATOM 1962 C C . ARG A 1 245 ? -28.499 -11.497 22.934 1.00 83.94 245 ARG A C 1
ATOM 1964 O O . ARG A 1 245 ? -28.821 -11.490 21.748 1.00 83.94 245 ARG A O 1
ATOM 1971 N N . LEU A 1 246 ? -27.236 -11.615 23.350 1.00 84.62 246 LEU A N 1
ATOM 1972 C CA . LEU A 1 246 ? -26.108 -11.830 22.445 1.00 84.62 246 LEU A CA 1
ATOM 1973 C C . LEU A 1 246 ? -26.308 -13.122 21.647 1.00 84.62 246 LEU A C 1
ATOM 1975 O O . LEU A 1 246 ? -26.320 -13.076 20.424 1.00 84.62 246 LEU A O 1
ATOM 1979 N N . LYS A 1 247 ? -26.579 -14.244 22.321 1.00 87.44 247 LYS A N 1
ATOM 1980 C CA . LYS A 1 247 ? -26.827 -15.541 21.680 1.00 87.44 247 LYS A CA 1
ATOM 1981 C C . LYS A 1 247 ? -27.966 -15.485 20.658 1.00 87.44 247 LYS A C 1
ATOM 1983 O O . LYS A 1 247 ? -27.818 -16.003 19.555 1.00 87.44 247 LYS A O 1
ATOM 1988 N N . ASN A 1 248 ? -29.079 -14.827 20.986 1.00 84.19 248 ASN A N 1
ATOM 1989 C CA . ASN A 1 248 ? -30.200 -14.671 20.055 1.00 84.19 248 ASN A CA 1
ATOM 1990 C C . ASN A 1 248 ? -29.813 -13.850 18.815 1.00 84.19 248 ASN A C 1
ATOM 1992 O O . ASN A 1 248 ? -30.159 -14.231 17.700 1.00 84.19 248 ASN A O 1
ATOM 1996 N N . LYS A 1 249 ? -29.045 -12.765 18.987 1.00 79.88 249 LYS A N 1
ATOM 1997 C CA . LYS A 1 249 ? -28.514 -11.997 17.851 1.00 79.88 249 LYS A CA 1
ATOM 1998 C C . LYS A 1 249 ? -27.535 -12.812 17.007 1.00 79.88 249 LYS A C 1
ATOM 2000 O O . LYS A 1 249 ? -27.588 -12.733 15.786 1.00 79.88 249 LYS A O 1
ATOM 2005 N N . LEU A 1 250 ? -26.670 -13.604 17.638 1.00 82.25 250 LEU A N 1
ATOM 2006 C CA . LEU A 1 250 ? -25.715 -14.457 16.932 1.00 82.25 250 LEU A CA 1
ATOM 2007 C C . LEU A 1 250 ? -26.419 -15.547 16.122 1.00 82.25 250 LEU A C 1
ATOM 2009 O O . LEU A 1 250 ? -26.016 -15.789 14.993 1.00 82.25 250 LEU A O 1
ATOM 2013 N N . ARG A 1 251 ? -27.516 -16.124 16.627 1.00 83.06 251 ARG A N 1
ATOM 2014 C CA . ARG A 1 251 ? -28.350 -17.060 15.852 1.00 83.06 251 ARG A CA 1
ATOM 2015 C C . ARG A 1 251 ? -28.954 -16.417 14.605 1.00 83.06 251 ARG A C 1
ATOM 2017 O O . ARG A 1 251 ? -28.938 -17.035 13.552 1.00 83.06 251 ARG A O 1
ATOM 2024 N N . ALA A 1 252 ? -29.444 -15.181 14.714 1.00 75.06 252 ALA A N 1
ATOM 2025 C CA . ALA A 1 252 ? -30.014 -14.466 13.571 1.00 75.06 252 ALA A CA 1
ATOM 2026 C C . ALA A 1 252 ? -28.956 -14.086 12.519 1.00 75.06 252 ALA A C 1
ATOM 2028 O O . ALA A 1 252 ? -29.235 -14.093 11.327 1.00 75.06 252 ALA A O 1
ATOM 2029 N N . ILE A 1 253 ? -27.741 -13.741 12.957 1.00 75.12 253 ILE A N 1
ATOM 2030 C CA . ILE A 1 253 ? -26.648 -13.312 12.068 1.00 75.12 253 ILE A CA 1
ATOM 2031 C C . ILE A 1 253 ? -25.868 -14.510 11.494 1.00 75.12 253 ILE A C 1
ATOM 2033 O O . ILE A 1 253 ? -25.237 -14.378 10.448 1.00 75.12 253 ILE A O 1
ATOM 2037 N N . ASN A 1 254 ? -25.873 -15.647 12.194 1.00 79.69 254 ASN A N 1
ATOM 2038 C CA . ASN A 1 254 ? -25.088 -16.853 11.920 1.00 79.69 254 ASN A CA 1
ATOM 2039 C C . ASN A 1 254 ? -23.617 -16.572 11.520 1.00 79.69 254 ASN A C 1
ATOM 2041 O O . ASN A 1 254 ? -23.187 -16.862 10.397 1.00 79.69 254 ASN A O 1
ATOM 2045 N N . PRO A 1 255 ? -22.822 -15.910 12.385 1.00 76.94 255 PRO A N 1
ATOM 2046 C CA . PRO A 1 255 ? -21.473 -15.519 12.019 1.00 76.94 255 PRO A CA 1
ATOM 2047 C C . PRO A 1 255 ? -20.493 -16.699 12.039 1.00 76.94 255 PRO A C 1
ATOM 2049 O O . PRO A 1 255 ? -20.459 -17.453 12.995 1.00 76.94 255 PRO A O 1
ATOM 2052 N N . ARG A 1 256 ? -19.614 -16.783 11.027 1.00 73.44 256 ARG A N 1
ATOM 2053 C CA . ARG A 1 256 ? -18.476 -17.729 11.010 1.00 73.44 256 ARG A CA 1
ATOM 2054 C C . ARG A 1 256 ? -17.357 -17.435 12.022 1.00 73.44 256 ARG A C 1
ATOM 2056 O O . ARG A 1 256 ? -16.586 -18.331 12.310 1.00 73.44 256 ARG A O 1
ATOM 2063 N N . ILE A 1 257 ? -17.229 -16.185 12.472 1.00 76.00 257 ILE A N 1
ATOM 2064 C CA . ILE A 1 257 ? -16.205 -15.714 13.419 1.00 76.00 257 ILE A CA 1
ATOM 2065 C C . ILE A 1 257 ? -16.877 -14.700 14.350 1.00 76.00 257 ILE A C 1
ATOM 2067 O O . ILE A 1 257 ? -17.649 -13.852 13.879 1.00 76.00 257 ILE A O 1
ATOM 2071 N N . LEU A 1 258 ? -16.578 -14.768 15.642 1.00 82.19 258 LEU A N 1
ATOM 2072 C CA . LEU A 1 258 ? -17.059 -13.904 16.708 1.00 82.19 258 LEU A CA 1
ATOM 2073 C C . LEU A 1 258 ? -15.890 -13.176 17.378 1.00 82.19 258 LEU A C 1
ATOM 2075 O O . LEU A 1 258 ? -14.957 -13.805 17.858 1.00 82.19 258 LEU A O 1
ATOM 2079 N N . PHE A 1 259 ? -15.973 -11.848 17.495 1.00 84.81 259 PHE A N 1
ATOM 2080 C CA . PHE A 1 259 ? -15.016 -11.079 18.292 1.00 84.81 259 PHE A CA 1
ATOM 2081 C C . PHE A 1 259 ? -15.735 -10.220 19.334 1.00 84.81 259 PHE A C 1
ATOM 2083 O O . PHE A 1 259 ? -16.526 -9.335 18.990 1.00 84.81 259 PHE A O 1
ATOM 2090 N N . LEU A 1 260 ? -15.466 -10.475 20.615 1.00 85.62 260 LEU A N 1
ATOM 2091 C CA . LEU A 1 260 ? -16.038 -9.753 21.751 1.00 85.62 260 LEU A CA 1
ATOM 2092 C C . LEU A 1 260 ? -14.964 -8.910 22.440 1.00 85.62 260 LEU A C 1
ATOM 2094 O O . LEU A 1 260 ? -13.902 -9.408 22.804 1.00 85.62 260 LEU A O 1
ATOM 2098 N N . LEU A 1 261 ? -15.280 -7.639 22.670 1.00 86.12 261 LEU A N 1
ATOM 2099 C CA . LEU A 1 261 ? -14.425 -6.640 23.313 1.00 86.12 261 LEU A CA 1
ATOM 2100 C C . LEU A 1 261 ? -15.100 -6.085 24.567 1.00 86.12 261 LEU A C 1
ATOM 2102 O O . LEU A 1 261 ? -16.322 -5.929 24.594 1.00 86.12 261 LEU A O 1
ATOM 2106 N N . GLU A 1 262 ? -14.306 -5.716 25.575 1.00 86.19 262 GLU A N 1
ATOM 2107 C CA . GLU A 1 262 ? -14.792 -5.153 26.846 1.00 86.19 262 GLU A CA 1
ATOM 2108 C C . GLU A 1 262 ? -15.785 -6.092 27.545 1.00 86.19 262 GLU A C 1
ATOM 2110 O O . GLU A 1 262 ? -16.847 -5.680 28.023 1.00 86.19 262 GLU A O 1
ATOM 2115 N N . THR A 1 263 ? -15.473 -7.390 27.571 1.00 86.50 263 THR A N 1
ATOM 2116 C CA . THR A 1 263 ? -16.344 -8.406 28.180 1.00 86.50 263 THR A CA 1
ATOM 2117 C C . THR A 1 263 ? -16.466 -8.232 29.694 1.00 86.50 263 THR A C 1
ATOM 2119 O O . THR A 1 263 ? -17.506 -8.593 30.252 1.00 86.50 263 THR A O 1
ATOM 2122 N N . LYS A 1 264 ? -15.447 -7.653 30.353 1.00 89.19 264 LYS A N 1
ATOM 2123 C CA . LYS A 1 264 ? -15.341 -7.473 31.816 1.00 89.19 264 LYS A CA 1
ATOM 2124 C C . LYS A 1 264 ? -15.552 -8.774 32.596 1.00 89.19 264 LYS A C 1
ATOM 2126 O O . LYS A 1 264 ? -16.126 -8.784 33.683 1.00 89.19 264 LYS A O 1
ATOM 2131 N N . LEU A 1 265 ? -15.147 -9.886 31.995 1.00 88.50 265 LEU A N 1
ATOM 2132 C CA . LEU A 1 265 ? -15.258 -11.231 32.544 1.00 88.50 265 LEU A CA 1
ATOM 2133 C C . LEU A 1 265 ? -13.860 -11.838 32.672 1.00 88.50 265 LEU A C 1
ATOM 2135 O O . LEU A 1 265 ? -12.965 -11.502 31.903 1.00 88.50 265 LEU A O 1
ATOM 2139 N N . SER A 1 266 ? -13.669 -12.749 33.625 1.00 90.12 266 SER A N 1
ATOM 2140 C CA . SER A 1 266 ? -12.447 -13.556 33.682 1.00 90.12 266 SER A CA 1
ATOM 2141 C C . SER A 1 266 ? -12.357 -14.481 32.464 1.00 90.12 266 SER A C 1
ATOM 2143 O O . SER A 1 266 ? -13.387 -14.826 31.884 1.00 90.12 266 SER A O 1
ATOM 2145 N N . SER A 1 267 ? -11.145 -14.919 32.107 1.00 88.31 267 SER A N 1
ATOM 2146 C CA . SER A 1 267 ? -10.901 -15.779 30.933 1.00 88.31 267 SER A CA 1
ATOM 2147 C C . SER A 1 267 ? -11.828 -17.011 30.921 1.00 88.31 267 SER A C 1
ATOM 2149 O O . SER A 1 267 ? -12.616 -17.166 29.994 1.00 88.31 267 SER A O 1
ATOM 2151 N N . LYS A 1 268 ? -11.912 -17.748 32.042 1.00 90.44 268 LYS A N 1
ATOM 2152 C CA . LYS A 1 268 ? -12.844 -18.884 32.217 1.00 90.44 268 LYS A CA 1
ATOM 2153 C C . LYS A 1 268 ? -14.320 -18.531 31.965 1.00 90.44 268 LYS A C 1
ATOM 2155 O O . LYS A 1 268 ? -15.077 -19.319 31.411 1.00 90.44 268 LYS A O 1
ATOM 2160 N N . LYS A 1 269 ? -14.777 -17.351 32.404 1.00 90.44 269 LYS A N 1
ATOM 2161 C CA . LYS A 1 269 ? -16.179 -16.929 32.213 1.00 90.44 269 LYS A CA 1
ATOM 2162 C C . LYS A 1 269 ? -16.459 -16.520 30.767 1.00 90.44 269 LYS A C 1
ATOM 2164 O O . LYS A 1 269 ? -17.576 -16.723 30.302 1.00 90.44 269 LYS A O 1
ATOM 2169 N N . ILE A 1 270 ? -15.480 -15.932 30.082 1.00 90.19 270 ILE A N 1
ATOM 2170 C CA . ILE A 1 270 ? -15.580 -15.584 28.661 1.00 90.19 270 ILE A CA 1
ATOM 2171 C C . ILE A 1 270 ? -15.658 -16.850 27.814 1.00 90.19 270 ILE A C 1
ATOM 2173 O O . ILE A 1 270 ? -16.554 -16.949 26.979 1.00 90.19 270 ILE A O 1
ATOM 2177 N N . GLU A 1 271 ? -14.787 -17.820 28.081 1.00 92.94 271 GLU A N 1
ATOM 2178 C CA . GLU A 1 271 ? -14.760 -19.114 27.400 1.00 92.94 271 GLU A CA 1
ATOM 2179 C C . GLU A 1 271 ? -16.138 -19.790 27.443 1.00 92.94 271 GLU A C 1
ATOM 2181 O O . GLU A 1 271 ? -16.714 -20.123 26.409 1.00 92.94 271 GLU A O 1
ATOM 2186 N N . LEU A 1 272 ? -16.757 -19.861 28.627 1.00 92.06 272 LEU A N 1
ATOM 2187 C CA . LEU A 1 272 ? -18.116 -20.393 28.777 1.00 92.06 272 LEU A CA 1
ATOM 2188 C C . LEU A 1 272 ? -19.161 -19.630 27.951 1.00 92.06 272 LEU A C 1
ATOM 2190 O O . LEU A 1 272 ? -20.131 -20.224 27.476 1.00 92.06 272 LEU A O 1
ATOM 2194 N N . VAL A 1 273 ? -19.015 -18.312 27.798 1.00 90.00 273 VAL A N 1
ATOM 2195 C CA . VAL A 1 273 ? -19.923 -17.509 26.968 1.00 90.00 273 VAL A CA 1
ATOM 2196 C C . VAL A 1 273 ? -19.697 -17.792 25.483 1.00 90.00 273 VAL A C 1
ATOM 2198 O O . VAL A 1 273 ? -20.683 -17.950 24.761 1.00 90.00 273 VAL A O 1
ATOM 2201 N N . ARG A 1 274 ? -18.442 -17.899 25.038 1.00 92.12 274 ARG A N 1
ATOM 2202 C CA . ARG A 1 274 ? -18.065 -18.234 23.659 1.00 92.12 274 ARG A CA 1
ATOM 2203 C C . ARG A 1 274 ? -18.603 -19.613 23.261 1.00 92.12 274 ARG A C 1
ATOM 2205 O O . ARG A 1 274 ? -19.349 -19.711 22.284 1.00 92.12 274 ARG A O 1
ATOM 2212 N N . LEU A 1 275 ? -18.386 -20.622 24.107 1.00 90.94 275 LEU A N 1
ATOM 2213 C CA . LEU A 1 275 ? -18.939 -21.972 23.944 1.00 90.94 275 LEU A CA 1
ATOM 2214 C C . LEU A 1 275 ? -20.475 -21.958 23.902 1.00 90.94 275 LEU A C 1
ATOM 2216 O O . LEU A 1 275 ? -21.089 -22.521 22.998 1.00 90.94 275 LEU A O 1
ATOM 2220 N N . LYS A 1 276 ? -21.137 -21.220 24.808 1.00 89.00 276 LYS A N 1
ATOM 2221 C CA . LYS A 1 276 ? -22.609 -21.066 24.790 1.00 89.00 276 LYS A CA 1
ATOM 2222 C C . LYS A 1 276 ? -23.143 -20.408 23.518 1.00 89.00 276 LYS A C 1
ATOM 2224 O O . LYS A 1 276 ? -24.335 -20.578 23.223 1.00 89.00 276 LYS A O 1
ATOM 2229 N N . CYS A 1 277 ? -22.312 -19.646 22.813 1.00 86.62 277 CYS A N 1
ATOM 2230 C CA . CYS A 1 277 ? -22.638 -18.999 21.549 1.00 86.62 277 CYS A CA 1
ATOM 2231 C C . CYS A 1 277 ? -22.345 -19.875 20.317 1.00 86.62 277 CYS A C 1
ATOM 2233 O O . CYS A 1 277 ? -22.701 -19.449 19.224 1.00 86.62 277 CYS A O 1
ATOM 2235 N N . GLY A 1 278 ? -21.794 -21.084 20.491 1.00 88.44 278 GLY A N 1
ATOM 2236 C CA . GLY A 1 278 ? -21.540 -22.043 19.408 1.00 88.44 278 GLY A CA 1
ATOM 2237 C C . GLY A 1 278 ? -20.155 -21.936 18.767 1.00 88.44 278 GLY A C 1
ATOM 2238 O O . GLY A 1 278 ? -19.971 -22.433 17.664 1.00 88.44 278 GLY A O 1
ATOM 2239 N N . PHE A 1 279 ? -19.200 -21.283 19.433 1.00 88.94 279 PHE A N 1
ATOM 2240 C CA . PHE A 1 279 ? -17.824 -21.141 18.953 1.00 88.94 279 PHE A CA 1
ATOM 2241 C C . PHE A 1 279 ? -16.903 -22.004 19.815 1.00 88.94 279 PHE A C 1
ATOM 2243 O O . PHE A 1 279 ? -16.575 -21.627 20.939 1.00 88.94 279 PHE A O 1
ATOM 2250 N N . GLU A 1 280 ? -16.537 -23.185 19.321 1.00 87.94 280 GLU A N 1
ATOM 2251 C CA . GLU A 1 280 ? -15.758 -24.182 20.076 1.00 87.94 280 GLU A CA 1
ATOM 2252 C C . GLU A 1 280 ? -14.276 -23.812 20.172 1.00 87.94 280 GLU A C 1
ATOM 2254 O O . GLU A 1 280 ? -13.684 -23.856 21.251 1.00 87.94 280 GLU A O 1
ATOM 2259 N N . ASN A 1 281 ? -13.709 -23.325 19.070 1.00 87.56 281 ASN A N 1
ATOM 2260 C CA . ASN A 1 281 ? -12.326 -22.867 18.997 1.00 87.56 281 ASN A CA 1
ATOM 2261 C C . ASN A 1 281 ? -12.244 -21.370 19.298 1.00 87.56 281 ASN A C 1
ATOM 2263 O O . ASN A 1 281 ? -13.180 -20.630 19.003 1.00 87.56 281 ASN A O 1
ATOM 2267 N N . GLY A 1 282 ? -11.151 -20.913 19.911 1.00 87.50 282 GLY A N 1
ATOM 2268 C CA . GLY A 1 282 ? -11.014 -19.498 20.228 1.00 87.50 282 GLY A CA 1
ATOM 2269 C C . GLY A 1 282 ? -9.910 -19.143 21.213 1.00 87.50 282 GLY A C 1
ATOM 2270 O O . GLY A 1 282 ? -9.238 -20.010 21.763 1.00 87.50 282 GLY A O 1
ATOM 2271 N N . ILE A 1 283 ? -9.736 -17.840 21.425 1.00 88.88 283 ILE A N 1
ATOM 2272 C CA . ILE A 1 283 ? -8.780 -17.257 22.371 1.00 88.88 283 ILE A CA 1
ATOM 2273 C C . ILE A 1 283 ? -9.534 -16.304 23.295 1.00 88.88 283 ILE A C 1
ATOM 2275 O O . ILE A 1 283 ? -10.179 -15.363 22.829 1.00 88.88 283 ILE A O 1
ATOM 2279 N N . ASP A 1 284 ? -9.398 -16.515 24.605 1.00 91.06 284 ASP A N 1
ATOM 2280 C CA . ASP A 1 284 ? -10.116 -15.765 25.635 1.00 91.06 284 ASP A CA 1
ATOM 2281 C C . ASP A 1 284 ? -9.150 -15.095 26.616 1.00 91.06 284 ASP A C 1
ATOM 2283 O O . ASP A 1 284 ? -8.534 -15.731 27.474 1.00 91.06 284 ASP A O 1
ATOM 2287 N N . ILE A 1 285 ? -9.057 -13.772 26.534 1.00 88.62 285 ILE A N 1
ATOM 2288 C CA . ILE A 1 285 ? -8.243 -12.952 27.430 1.00 88.62 285 ILE A CA 1
ATOM 2289 C C . ILE A 1 285 ? -9.172 -12.351 28.483 1.00 88.62 285 ILE A C 1
ATOM 2291 O O . ILE A 1 285 ? -10.095 -11.599 28.170 1.00 88.62 285 ILE A O 1
ATOM 2295 N N . GLY A 1 286 ? -8.935 -12.683 29.752 1.00 86.19 286 GLY A N 1
ATOM 2296 C CA . GLY A 1 286 ? -9.722 -12.159 30.866 1.00 86.19 286 GLY A CA 1
ATOM 2297 C C . GLY A 1 286 ? -9.566 -10.647 31.047 1.00 86.19 286 GLY A C 1
ATOM 2298 O O . GLY A 1 286 ? -8.50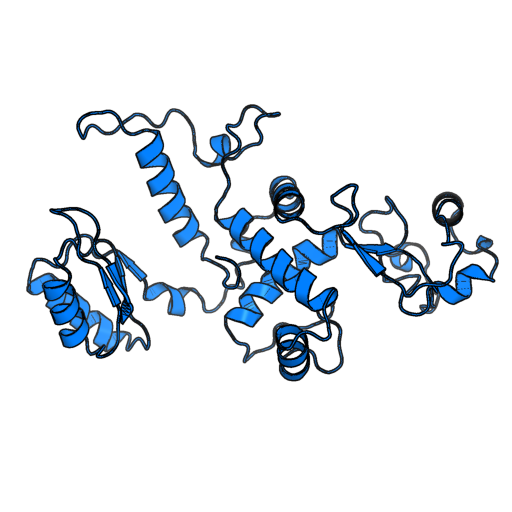0 -10.083 30.816 1.00 86.19 286 GLY A O 1
ATOM 2299 N N . GLY A 1 287 ? -10.632 -9.986 31.491 1.00 84.81 287 GLY A N 1
ATOM 2300 C CA . GLY A 1 287 ? -10.565 -8.617 31.997 1.00 84.81 287 GLY A CA 1
ATOM 2301 C C . GLY A 1 287 ? -9.955 -8.564 33.400 1.00 84.81 287 GLY A C 1
ATOM 2302 O O . GLY A 1 287 ? -10.099 -9.502 34.186 1.00 84.81 287 GLY A O 1
ATOM 2303 N N . ILE A 1 288 ? -9.306 -7.446 33.728 1.00 79.62 288 ILE A N 1
ATOM 2304 C CA . ILE A 1 288 ? -8.759 -7.174 35.062 1.00 79.62 288 ILE A CA 1
ATOM 2305 C C . ILE A 1 288 ? -9.756 -6.273 35.798 1.00 79.62 288 ILE A C 1
ATOM 2307 O O . ILE A 1 288 ? -9.966 -5.110 35.437 1.00 79.62 288 ILE A O 1
ATOM 2311 N N . GLY A 1 289 ? -10.421 -6.823 36.817 1.00 74.31 289 GLY A N 1
ATOM 2312 C CA . GLY A 1 289 ? -11.495 -6.137 37.537 1.00 74.31 289 GLY A CA 1
ATOM 2313 C C . GLY A 1 289 ? -12.670 -5.786 36.616 1.00 74.31 289 GLY A C 1
ATOM 2314 O O . GLY A 1 289 ? -13.285 -6.660 36.013 1.00 74.31 289 GLY A O 1
ATOM 2315 N N . SER A 1 290 ? -12.994 -4.495 36.499 1.00 70.62 290 SER A N 1
ATOM 2316 C CA . SER A 1 290 ? -14.080 -3.986 35.645 1.00 70.62 290 SER A CA 1
ATOM 2317 C C . SER A 1 290 ? -13.624 -3.515 34.257 1.00 70.62 290 SER A C 1
ATOM 2319 O O . SER A 1 290 ? -14.395 -2.846 33.559 1.00 70.62 290 SER A O 1
ATOM 2321 N N . ARG A 1 291 ? -12.382 -3.822 33.858 1.00 74.56 291 ARG A N 1
ATOM 2322 C CA . ARG A 1 291 ? -11.748 -3.296 32.641 1.00 74.56 291 ARG A CA 1
ATOM 2323 C C . ARG A 1 291 ? -11.312 -4.404 31.687 1.00 74.56 291 ARG A C 1
ATOM 2325 O O . ARG A 1 291 ? -10.767 -5.421 32.115 1.00 74.56 291 ARG A O 1
ATOM 2332 N N . GLY A 1 292 ? -11.500 -4.157 30.390 1.00 82.44 292 GLY A N 1
ATOM 2333 C CA . GLY A 1 292 ? -10.994 -5.009 29.322 1.00 82.44 292 GLY A CA 1
ATOM 2334 C C . GLY A 1 292 ? -11.744 -6.332 29.194 1.00 82.44 292 GLY A C 1
ATOM 2335 O O . GLY A 1 292 ? -12.945 -6.432 29.463 1.00 82.44 292 GLY A O 1
ATOM 2336 N N . GLY A 1 293 ? -11.012 -7.352 28.761 1.00 84.50 293 GLY A N 1
ATOM 2337 C CA . GLY A 1 293 ? -11.557 -8.657 28.421 1.00 84.50 293 GLY A CA 1
ATOM 2338 C C . GLY A 1 293 ? -11.885 -8.763 26.933 1.00 84.50 293 GLY A C 1
A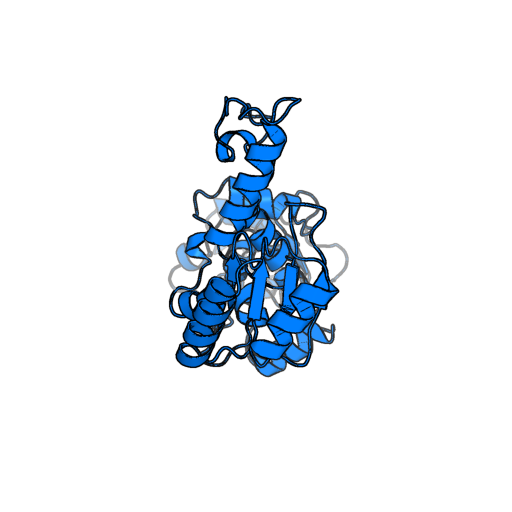TOM 2339 O O . GLY A 1 293 ? -12.476 -7.858 26.338 1.00 84.50 293 GLY A O 1
ATOM 2340 N N . LEU A 1 294 ? -11.457 -9.871 26.344 1.00 88.00 294 LEU A N 1
ATOM 2341 C CA . LEU A 1 294 ? -11.370 -10.097 24.908 1.00 88.00 294 LEU A CA 1
ATOM 2342 C C . LEU A 1 294 ? -11.680 -11.567 24.615 1.00 88.00 294 LEU A C 1
ATOM 2344 O O . LEU A 1 294 ? -11.236 -12.445 25.348 1.00 88.00 294 LEU A O 1
ATOM 2348 N N . SER A 1 295 ? -12.441 -11.824 23.559 1.00 87.19 295 SER A N 1
ATOM 2349 C CA . SER A 1 295 ? -12.761 -13.176 23.096 1.00 87.19 295 SER A CA 1
ATOM 2350 C C . SER A 1 295 ? -12.760 -13.199 21.581 1.00 87.19 295 SER A C 1
ATOM 2352 O O . SER A 1 295 ? -13.422 -12.363 20.963 1.00 87.19 295 SER A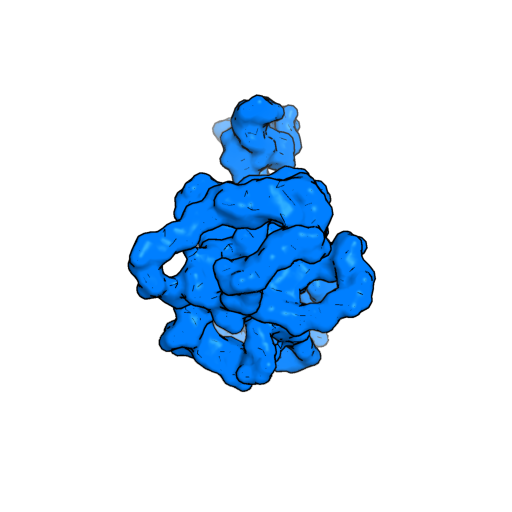 O 1
ATOM 2354 N N . LEU A 1 296 ? -12.044 -14.147 20.996 1.00 86.81 296 LEU A N 1
ATOM 2355 C CA . LEU A 1 296 ? -12.133 -14.501 19.586 1.00 86.81 296 LEU A CA 1
ATOM 2356 C C . LEU A 1 296 ? -12.640 -15.938 19.510 1.00 86.81 296 LEU A C 1
ATOM 2358 O O . LEU A 1 296 ? -12.051 -16.800 20.152 1.00 86.81 296 LEU A O 1
ATOM 2362 N N . GLY A 1 297 ? -13.702 -16.179 18.748 1.00 76.50 297 GLY A N 1
ATOM 2363 C CA . GLY A 1 297 ? -14.290 -17.494 18.499 1.00 76.50 297 GLY A CA 1
ATOM 2364 C C . GLY A 1 297 ? -14.636 -17.706 17.040 1.00 76.50 297 GLY A C 1
ATOM 2365 O O . GLY A 1 297 ? -14.802 -16.694 16.325 1.00 76.50 297 GLY A O 1
#

Mean predicted aligned error: 14.32 Å

Secondary structure (DSSP, 8-state):
--SSPPPHHHHHHHHHHHHHHHTPPSSSPPPP--S-HHHHTS-GGGT------HHHHHHHHHHHHHHHHHH-TTSHHHHHHHHHH-TTS-TTT----SS--HHHHHHHHTHHHHHTSEEEE-SSSSSSBTTTS--STT--S--GGGT-TTPPP-BHHHHHHS-GGGS-HHHHHHHHTS---SS----EEEETTSTTS---HHHHHHHHHHS---TTTTS-TTSHHHHHTTEEE-S---SHHHHHHHHHHHHHH--SS-EEE---S-HHHHHHHHHHTT--S-EEEP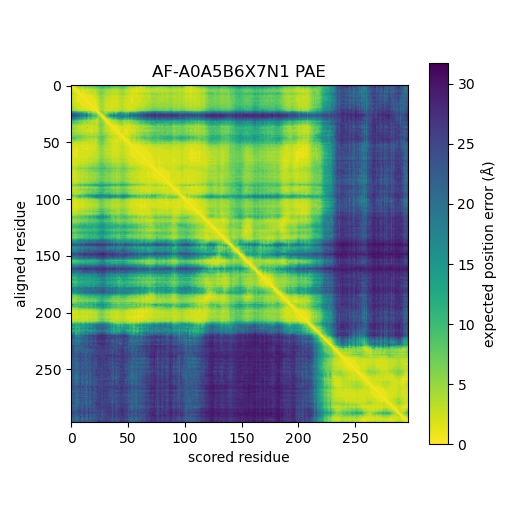PBTTB--EEE-

Organism: NCBI:txid47621

Radius of gyration: 25.1 Å; Cα contacts (8 Å, |Δi|>4): 416; chains: 1; bounding box: 58×47×72 Å

Foldseek 3Di:
DQQFQDDLVVLVVVLVVVQQVVQPDPDPDRGDNPDDSVQLCDDVVVPHVVDHRPLLLRLLSLCVVLVCLQQPCVDPVNVVCCVPFPVPHRLLPTDQDDDDDRSSLSSNLSSVLCQQFKEKQDFLQAVDWQFAGHHFAPPGPHRCCVVDPPDDIDTVNVVVPDDLVSDDPVRSVSVVPRDHDPDHDDMDMFGRQDPVSDR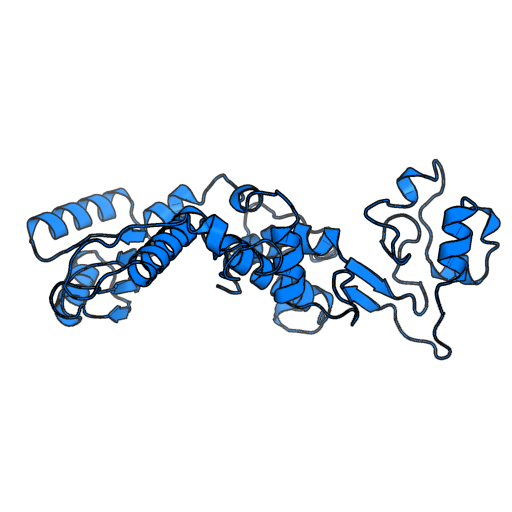DSVSSSVVSVVPPDDSCVSVPDDPVCLVVVQEDALLEPPDPVSLVVVLVVCVVSVDPKHKYKQHQAAQVVVQVSCVVSVNNDWDWHHADHNGIIIIID